Protein AF-A0A7D4NQU5-F1 (afdb_monomer_lite)

Organism: NCBI:txid2739063

Sequence (217 aa):
MTQASQNNPQLVLAKDLVKALESGDQATARVLTQQLSAQDDKSIYQEVSSLTRDLHQTLDELDHLPLLMQTKHDIPDAAERLQYVLDTVEEASDKTLTSAENSLALIEQVMGQNPSSDIAAALQRLQDELNNIMLAQSFQDLTGQVLNRVILIISSLEQSLIALIQDAGHDYNAIPDKPKSEQELEKGIGPNVTRESKKESVASQDDVDDLLSDLGI

Secondary structure (DSSP, 8-state):
--SGGGS-HHHHHHHHHHHHHHTT-HHHHHHHHHHHHHHHHHHHHHHHHHHHHHHHHHHHHHT-HHHHHIIIIIHHHHHHHHHHHHHHHHHHHHHHHHHHHHHHHHHHHHHTT---HHHHHHHHHHHHHHHHHHHHHHHHHHHHHHHHHHHHHHHHHHHHHHHHHHHTT--GGGSPPP---HHHHH---S---SHHHHHHHHHHHHHHHHHHHHHT-

InterPro domains:
  IPR007439 Chemotaxis phosphatase, CheZ [PF04344] (43-111)
  IPR007439 Chemotaxis phosphatase, CheZ [PF04344] (118-216)
  IPR007439 Chemotaxis phosphatase, CheZ [PIRSF002884] (21-217)
  IPR050992 Bacterial chemotaxis CheZ family phosphatases [PTHR43693] (105-217)

Radius of gyration: 37.64 Å; chains: 1; bounding box: 77×70×109 Å

pLDDT: mean 78.35, std 15.22, range [38.03, 97.44]

Foldseek 3Di:
DPDVCVPDVLNVLVVVLVVCVVVVVPPSNVVSVVVNVVVVVVVVVVVVVVVVVVVVVVLVVLVPLVLLQCLLPVLVVVLLVLVLVLVVLVVVLVVLLVVLVVLLVVLVVVVVVVDDPVVVVVSVVSNVVSVVSVVVSVVSVVVSVVSVVVSVVSVVVSVVSCVSCVVSPHDSVPSDHDPDDVCNVVDPPDPLRDPVSVVVVVVVVVVVVVVVVVVPD

Structure (mmCIF, N/CA/C/O backbone):
data_AF-A0A7D4NQU5-F1
#
_entry.id   AF-A0A7D4NQU5-F1
#
loop_
_atom_site.group_PDB
_atom_site.id
_atom_site.type_symbol
_atom_site.label_atom_id
_atom_site.label_alt_id
_atom_site.label_comp_id
_atom_site.label_asym_id
_atom_site.label_entity_id
_atom_site.label_seq_id
_atom_site.pdbx_PDB_ins_code
_atom_site.Cartn_x
_atom_site.Cartn_y
_atom_site.Cartn_z
_atom_site.occupancy
_atom_site.B_iso_or_equiv
_atom_site.auth_seq_id
_atom_site.auth_comp_id
_atom_site.auth_asym_id
_atom_site.auth_atom_id
_atom_site.pdbx_PDB_model_num
ATOM 1 N N . MET A 1 1 ? 43.123 32.085 -36.993 1.00 42.97 1 MET A N 1
ATOM 2 C CA . MET A 1 1 ? 42.039 31.214 -37.501 1.00 42.97 1 MET A CA 1
ATOM 3 C C . MET A 1 1 ? 42.432 30.508 -38.811 1.00 42.97 1 MET A C 1
ATOM 5 O O . MET A 1 1 ? 41.606 30.384 -39.702 1.00 42.97 1 MET A O 1
ATOM 9 N N . THR A 1 2 ? 43.667 30.006 -38.977 1.00 46.62 2 THR A N 1
ATOM 10 C CA . THR A 1 2 ? 44.126 29.652 -40.342 1.00 46.62 2 THR A CA 1
ATOM 11 C C . THR A 1 2 ? 45.162 28.526 -40.384 1.00 46.62 2 THR A C 1
ATOM 13 O O . THR A 1 2 ? 46.180 28.660 -41.040 1.00 46.62 2 THR A O 1
ATOM 16 N N . GLN A 1 3 ? 44.935 27.414 -39.681 1.00 41.16 3 GLN A N 1
ATOM 17 C CA . GLN A 1 3 ? 45.753 26.196 -39.868 1.00 41.16 3 GLN A CA 1
ATOM 18 C C . GLN A 1 3 ? 44.930 24.895 -39.918 1.00 41.16 3 GLN A C 1
ATOM 20 O O . GLN A 1 3 ? 45.376 23.932 -40.528 1.00 41.16 3 GLN A O 1
ATOM 25 N N . ALA A 1 4 ? 43.687 24.875 -39.415 1.00 42.38 4 ALA A N 1
ATOM 26 C CA . ALA A 1 4 ? 42.816 23.696 -39.513 1.00 42.38 4 ALA A CA 1
ATOM 27 C C . ALA A 1 4 ? 42.270 23.434 -40.938 1.00 42.38 4 ALA A C 1
ATOM 29 O O . ALA A 1 4 ? 42.031 22.287 -41.299 1.00 42.38 4 ALA A O 1
ATOM 30 N N . SER A 1 5 ? 42.144 24.462 -41.792 1.00 46.34 5 SER A N 1
ATOM 31 C CA . SER A 1 5 ? 41.683 24.291 -43.186 1.00 46.34 5 SER A CA 1
ATOM 32 C C . SER A 1 5 ? 42.744 23.748 -44.153 1.00 46.34 5 SER A C 1
ATOM 34 O O . SER A 1 5 ? 42.410 23.477 -45.300 1.00 46.34 5 SER A O 1
ATOM 36 N N . GLN A 1 6 ? 44.016 23.609 -43.758 1.00 48.38 6 GLN A N 1
ATOM 37 C CA . GLN A 1 6 ? 45.064 23.087 -44.656 1.00 48.38 6 GLN A CA 1
ATOM 38 C C . GLN A 1 6 ? 45.236 21.562 -44.588 1.00 48.38 6 GLN A C 1
ATOM 40 O O . GLN A 1 6 ? 45.842 21.001 -45.491 1.00 48.38 6 GLN A O 1
ATOM 45 N N . ASN A 1 7 ? 44.644 20.894 -43.592 1.00 52.88 7 ASN A N 1
ATOM 46 C CA . ASN A 1 7 ? 44.792 19.451 -43.375 1.00 52.88 7 ASN A CA 1
ATOM 47 C C . ASN A 1 7 ? 43.480 18.661 -43.470 1.00 52.88 7 ASN A C 1
ATOM 49 O O . ASN A 1 7 ? 43.463 17.492 -43.099 1.00 52.88 7 ASN A O 1
ATOM 53 N N . ASN A 1 8 ? 42.384 19.256 -43.956 1.00 72.56 8 ASN A N 1
ATOM 54 C CA . ASN A 1 8 ? 41.175 18.480 -44.229 1.00 72.56 8 ASN A CA 1
ATOM 55 C C . ASN A 1 8 ? 41.307 17.803 -45.611 1.00 72.56 8 ASN A C 1
ATOM 57 O O . ASN A 1 8 ? 41.214 18.505 -46.625 1.00 72.56 8 ASN A O 1
ATOM 61 N N . PRO A 1 9 ? 41.516 16.473 -45.682 1.00 72.31 9 PRO A N 1
ATOM 62 C CA . PRO A 1 9 ? 41.705 15.765 -46.946 1.00 72.31 9 PRO A CA 1
ATOM 63 C C . PRO A 1 9 ? 40.500 15.918 -47.886 1.00 72.31 9 PRO A C 1
ATOM 65 O O . PRO A 1 9 ? 40.698 16.039 -49.091 1.00 72.31 9 PRO A O 1
ATOM 68 N N . GLN A 1 10 ? 39.273 16.043 -47.358 1.00 75.50 10 GLN A N 1
ATOM 69 C CA . GLN A 1 10 ? 38.071 16.285 -48.171 1.00 75.50 10 GLN A CA 1
ATOM 70 C C . GLN A 1 10 ? 38.114 17.645 -48.875 1.00 75.50 10 GLN A C 1
ATOM 72 O O . GLN A 1 10 ? 37.684 17.768 -50.018 1.00 75.50 10 GLN A O 1
ATOM 77 N N . LEU A 1 11 ? 38.678 18.673 -48.231 1.00 80.62 11 LEU A N 1
ATOM 78 C CA . LEU A 1 11 ? 38.804 20.003 -48.829 1.00 80.62 11 LEU A CA 1
ATOM 79 C C . LEU A 1 11 ? 39.858 20.030 -49.944 1.00 80.62 11 LEU A C 1
ATOM 81 O O . LEU A 1 11 ? 39.727 20.805 -50.891 1.00 80.62 11 LEU A O 1
ATOM 85 N N . VAL A 1 12 ? 40.899 19.201 -49.838 1.00 83.06 12 VAL A N 1
ATOM 86 C CA . VAL A 1 12 ? 41.906 19.029 -50.895 1.00 83.06 12 VAL A CA 1
ATOM 87 C C . VAL A 1 12 ? 41.286 18.299 -52.089 1.00 83.06 12 VAL A C 1
ATOM 89 O O . VAL A 1 12 ? 41.317 18.834 -53.195 1.00 83.06 12 VAL A O 1
ATOM 92 N N . LEU A 1 13 ? 40.610 17.169 -51.850 1.00 82.06 13 LEU A N 1
ATOM 93 C CA . LEU A 1 13 ? 39.886 16.414 -52.880 1.00 82.06 13 LEU A CA 1
ATOM 94 C C . LEU A 1 13 ? 38.816 17.254 -53.593 1.00 82.06 13 LEU A C 1
ATOM 96 O O . LEU A 1 13 ? 38.730 17.222 -54.818 1.00 82.06 13 LEU A O 1
ATOM 100 N N . ALA A 1 14 ? 38.038 18.053 -52.856 1.00 85.38 14 ALA A N 1
ATOM 101 C CA . ALA A 1 14 ? 37.026 18.935 -53.436 1.00 85.38 14 ALA A CA 1
ATOM 102 C C . ALA A 1 14 ? 37.646 20.033 -54.319 1.00 85.38 14 ALA A C 1
ATOM 104 O O . ALA A 1 14 ? 37.121 20.338 -55.388 1.00 85.38 14 ALA A O 1
ATOM 105 N N . LYS A 1 15 ? 38.785 20.611 -53.912 1.00 87.81 15 LYS A N 1
ATOM 106 C CA . LYS A 1 15 ? 39.504 21.615 -54.716 1.00 87.81 15 LYS A CA 1
ATOM 107 C C . LYS A 1 15 ? 40.115 21.015 -55.979 1.00 87.81 15 LYS A C 1
ATOM 109 O O . LYS A 1 15 ? 40.085 21.659 -57.026 1.00 87.81 15 LYS A O 1
ATOM 114 N N . ASP A 1 16 ? 40.656 19.806 -55.891 1.00 86.88 16 ASP A N 1
ATOM 115 C CA . ASP A 1 16 ? 41.231 19.116 -57.046 1.00 86.88 16 ASP A CA 1
ATOM 116 C C . ASP A 1 16 ? 40.141 18.616 -58.006 1.00 86.88 16 ASP A C 1
ATOM 118 O O . ASP A 1 16 ? 40.328 18.669 -59.222 1.00 86.88 16 ASP A O 1
ATOM 122 N N . LEU A 1 17 ? 38.960 18.253 -57.490 1.00 87.00 17 LEU A N 1
ATOM 123 C CA . LEU A 1 17 ? 37.776 17.954 -58.299 1.00 87.00 17 LEU A CA 1
ATOM 124 C C . LEU A 1 17 ? 37.310 19.188 -59.081 1.00 87.00 17 LEU A C 1
ATOM 126 O O . LEU A 1 17 ? 37.069 19.089 -60.282 1.00 87.00 17 LEU A O 1
ATOM 130 N N . VAL A 1 18 ? 37.229 20.354 -58.430 1.00 88.38 18 VAL A N 1
ATOM 131 C CA . VAL A 1 18 ? 36.875 21.620 -59.097 1.00 88.38 18 VAL A CA 1
ATOM 132 C C . VAL A 1 18 ? 37.871 21.942 -60.212 1.00 88.38 18 VAL A C 1
ATOM 134 O O . VAL A 1 18 ? 37.448 22.204 -61.334 1.00 88.38 18 VAL A O 1
ATOM 137 N N . LYS A 1 19 ? 39.181 21.813 -59.962 1.00 89.94 19 LYS A N 1
ATOM 138 C CA . LYS A 1 19 ? 40.209 22.020 -60.999 1.00 89.94 19 LYS A CA 1
ATOM 139 C C . LYS A 1 19 ? 40.087 21.043 -62.172 1.00 89.94 19 LYS A C 1
ATOM 141 O O . LYS A 1 19 ? 40.290 21.450 -63.312 1.00 89.94 19 LYS A O 1
ATOM 146 N N . ALA A 1 20 ? 39.779 19.771 -61.910 1.00 87.88 20 ALA A N 1
ATOM 147 C CA . ALA A 1 20 ? 39.588 18.761 -62.955 1.00 87.88 20 ALA A CA 1
ATOM 148 C C . ALA A 1 20 ? 38.333 19.036 -63.807 1.00 87.88 20 ALA A C 1
ATOM 150 O O . ALA A 1 20 ? 38.333 18.804 -65.015 1.00 87.88 20 ALA A O 1
ATOM 151 N N . LEU A 1 21 ? 37.274 19.575 -63.195 1.00 85.81 21 LEU A N 1
ATOM 152 C CA . LEU A 1 21 ? 36.072 20.016 -63.905 1.00 85.81 21 LEU A CA 1
ATOM 153 C C . LEU A 1 21 ? 36.330 21.281 -64.740 1.00 85.81 21 LEU A C 1
ATOM 155 O O . LEU A 1 21 ? 35.874 21.354 -65.880 1.00 85.81 21 LEU A O 1
ATOM 159 N N . GLU A 1 22 ? 37.092 22.243 -64.211 1.00 90.12 22 GLU A N 1
ATOM 160 C CA . GLU A 1 22 ? 37.476 23.481 -64.908 1.00 90.12 22 GLU A CA 1
ATOM 161 C C . GLU A 1 22 ? 38.392 23.230 -66.117 1.00 90.12 22 GLU A C 1
ATOM 163 O O . GLU A 1 22 ? 38.307 23.946 -67.114 1.00 90.12 22 GLU A O 1
ATOM 168 N N . SER A 1 23 ? 39.247 22.203 -66.061 1.00 89.69 23 SER A N 1
ATOM 169 C CA . SER A 1 23 ? 40.140 21.814 -67.162 1.00 89.69 23 SER A CA 1
ATOM 170 C C . SER A 1 23 ? 39.496 20.875 -68.193 1.00 89.69 23 SER A C 1
ATOM 172 O O . SER A 1 23 ? 40.130 20.542 -69.195 1.00 89.69 23 SER A O 1
ATOM 174 N N . GLY A 1 24 ? 38.243 20.453 -67.976 1.00 86.75 24 GLY A N 1
ATOM 175 C CA . GLY A 1 24 ? 37.517 19.531 -68.855 1.00 86.75 24 GLY A CA 1
ATOM 176 C C . GLY A 1 24 ? 37.943 18.060 -68.737 1.00 86.75 24 GLY A C 1
ATOM 177 O O . GLY A 1 24 ? 37.492 17.230 -69.532 1.00 86.75 24 GLY A O 1
ATOM 178 N N . ASP A 1 25 ? 38.774 17.711 -67.751 1.00 90.94 25 ASP A N 1
ATOM 179 C CA . ASP A 1 25 ? 39.235 16.343 -67.503 1.00 90.94 25 ASP A CA 1
ATOM 180 C C . ASP A 1 25 ? 38.164 15.515 -66.768 1.00 90.94 25 ASP A C 1
ATOM 182 O O . ASP A 1 25 ? 38.192 15.282 -65.555 1.00 90.94 25 ASP A O 1
ATOM 186 N N . GLN A 1 26 ? 37.192 15.045 -67.551 1.00 86.12 26 GLN A N 1
ATOM 187 C CA . GLN A 1 26 ? 36.094 14.186 -67.100 1.00 86.12 26 GLN A CA 1
ATOM 188 C C . GLN A 1 26 ? 36.564 12.877 -66.446 1.00 86.12 26 GLN A C 1
ATOM 190 O O . GLN A 1 26 ? 35.846 12.340 -65.601 1.00 86.12 26 GLN A O 1
ATOM 195 N N . ALA A 1 27 ? 37.725 12.337 -66.830 1.00 86.69 27 ALA A N 1
ATOM 196 C CA . ALA A 1 27 ? 38.214 11.073 -66.284 1.00 86.69 27 ALA A CA 1
ATOM 197 C C . ALA A 1 27 ? 38.676 11.263 -64.835 1.00 86.69 27 ALA A C 1
ATOM 199 O O . ALA A 1 27 ? 38.210 10.554 -63.939 1.00 86.69 27 ALA A O 1
ATOM 200 N N . THR A 1 28 ? 39.509 12.277 -64.598 1.00 85.56 28 THR A N 1
ATOM 201 C CA . THR A 1 28 ? 39.992 12.626 -63.256 1.00 85.56 28 THR A CA 1
ATOM 202 C C . THR A 1 28 ? 38.854 13.117 -62.360 1.00 85.56 28 THR A C 1
ATOM 204 O O . THR A 1 28 ? 38.763 12.704 -61.203 1.00 85.56 28 THR A O 1
ATOM 207 N N . ALA A 1 29 ? 37.920 13.913 -62.897 1.00 86.62 29 ALA A N 1
ATOM 208 C CA . ALA A 1 29 ? 36.757 14.374 -62.142 1.00 86.62 29 ALA A CA 1
ATOM 209 C C . ALA A 1 29 ? 35.882 13.212 -61.633 1.00 86.62 29 ALA A C 1
ATOM 211 O O . ALA A 1 29 ? 35.500 13.194 -60.464 1.00 86.62 29 ALA A O 1
ATOM 212 N N . ARG A 1 30 ? 35.617 12.193 -62.465 1.00 86.12 30 ARG A N 1
ATOM 213 C CA . ARG A 1 30 ? 34.832 11.012 -62.051 1.00 86.12 30 ARG A CA 1
ATOM 214 C C . ARG A 1 30 ? 35.500 10.224 -60.928 1.00 86.12 30 ARG A C 1
ATOM 216 O O . ARG A 1 30 ? 34.814 9.808 -59.997 1.00 86.12 30 ARG A O 1
ATOM 223 N N . VAL A 1 31 ? 36.820 10.047 -60.997 1.00 88.56 31 VAL A N 1
ATOM 224 C CA . VAL A 1 31 ? 37.589 9.353 -59.951 1.00 88.56 31 VAL A CA 1
ATOM 225 C C . VAL A 1 31 ? 37.519 10.123 -58.633 1.00 88.56 31 VAL A C 1
ATOM 227 O O . VAL A 1 31 ? 37.235 9.531 -57.594 1.00 88.56 31 VAL A O 1
ATOM 230 N N . LEU A 1 32 ? 37.706 11.444 -58.670 1.00 86.75 32 LEU A N 1
ATOM 231 C CA . LEU A 1 32 ? 37.649 12.287 -57.473 1.00 86.75 32 LEU A 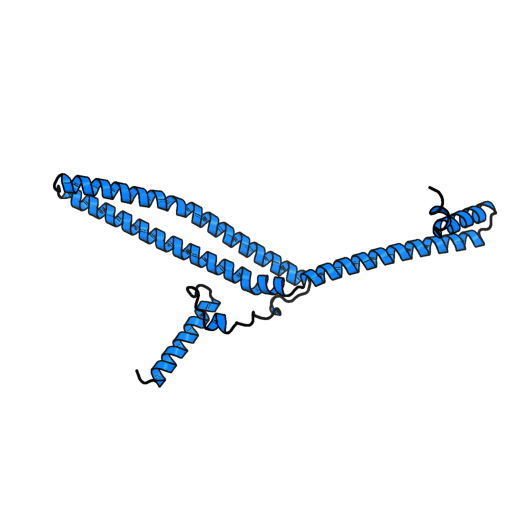CA 1
ATOM 232 C C . LEU A 1 32 ? 36.235 12.350 -56.870 1.00 86.75 32 LEU A C 1
ATOM 234 O O . LEU A 1 32 ? 36.096 12.321 -55.650 1.00 86.75 32 LEU A O 1
ATOM 238 N N . THR A 1 33 ? 35.176 12.355 -57.692 1.00 83.50 33 THR A N 1
ATOM 239 C CA . THR A 1 33 ? 33.786 12.246 -57.206 1.00 83.50 33 THR A CA 1
ATOM 240 C C . THR A 1 33 ? 33.523 10.903 -56.519 1.00 83.50 33 THR A C 1
ATOM 242 O O . THR A 1 33 ? 32.914 10.876 -55.452 1.00 83.50 33 THR A O 1
ATOM 245 N N . GLN A 1 34 ? 34.008 9.791 -57.083 1.00 83.75 34 GLN A N 1
ATOM 246 C CA . GLN A 1 34 ? 33.882 8.472 -56.451 1.00 83.75 34 GLN A CA 1
ATOM 247 C C . GLN A 1 34 ? 34.645 8.391 -55.125 1.00 83.75 34 GLN A C 1
ATOM 249 O O . GLN A 1 34 ? 34.135 7.821 -54.166 1.00 83.75 34 GLN A O 1
ATOM 254 N N . GLN A 1 35 ? 35.840 8.981 -55.049 1.00 83.00 35 GLN A N 1
ATOM 255 C CA . GLN A 1 35 ? 36.623 9.026 -53.812 1.00 83.00 35 GLN A CA 1
ATOM 256 C C . GLN A 1 35 ? 35.939 9.854 -52.720 1.00 83.00 35 GLN A C 1
ATOM 258 O O . GLN A 1 35 ? 35.937 9.438 -51.563 1.00 83.00 35 GLN A O 1
ATOM 263 N N . LEU A 1 36 ? 35.331 10.986 -53.087 1.00 81.12 36 LEU A N 1
ATOM 264 C CA . LEU A 1 36 ? 34.590 11.829 -52.151 1.00 81.12 36 LEU A CA 1
ATOM 265 C C . LEU A 1 36 ? 33.334 11.107 -51.628 1.00 81.12 36 LEU A C 1
ATOM 267 O O . LEU A 1 36 ? 33.145 11.015 -50.420 1.00 81.12 36 LEU A O 1
ATOM 271 N N . SER A 1 37 ? 32.555 10.490 -52.525 1.00 77.44 37 SER A N 1
ATOM 272 C CA . SER A 1 37 ? 31.363 9.704 -52.166 1.00 77.44 37 SER A CA 1
ATOM 273 C C . SER A 1 37 ? 31.697 8.500 -51.279 1.00 77.44 37 SER A C 1
ATOM 275 O O . SER A 1 37 ? 31.001 8.240 -50.305 1.00 77.44 37 SER A O 1
ATOM 277 N N . ALA A 1 38 ? 32.785 7.778 -51.569 1.00 79.19 38 ALA A N 1
ATOM 278 C CA . ALA A 1 38 ? 33.194 6.617 -50.777 1.00 79.19 38 ALA A CA 1
ATOM 279 C C . ALA A 1 38 ? 33.624 6.990 -49.346 1.00 79.19 38 ALA A C 1
ATOM 281 O O . ALA A 1 38 ? 33.528 6.171 -48.429 1.00 79.19 38 ALA A O 1
ATOM 282 N N . GLN A 1 39 ? 34.124 8.213 -49.148 1.00 75.12 39 GLN A N 1
ATOM 283 C CA . GLN A 1 39 ? 34.486 8.718 -47.828 1.00 75.12 39 GLN A CA 1
ATOM 284 C C . GLN A 1 39 ? 33.243 9.093 -47.010 1.00 75.12 39 GLN A C 1
ATOM 286 O O . GLN A 1 39 ? 33.206 8.795 -45.814 1.00 75.12 39 GLN A O 1
ATOM 291 N N . ASP A 1 40 ? 32.229 9.669 -47.657 1.00 73.44 40 ASP A N 1
ATOM 292 C CA . ASP A 1 40 ? 30.937 9.974 -47.035 1.00 73.44 40 ASP A CA 1
ATOM 293 C C . ASP A 1 40 ? 30.193 8.691 -46.642 1.00 73.44 40 ASP A C 1
ATOM 295 O O . ASP A 1 40 ? 29.768 8.558 -45.494 1.00 73.44 40 ASP A O 1
ATOM 299 N N . ASP A 1 41 ? 30.146 7.692 -47.531 1.00 77.56 41 ASP A N 1
ATOM 300 C CA . ASP A 1 41 ? 29.542 6.388 -47.233 1.00 77.56 41 ASP A CA 1
ATOM 301 C C . ASP A 1 41 ? 30.207 5.742 -46.012 1.00 77.56 41 ASP A C 1
ATOM 303 O O . ASP A 1 41 ? 29.534 5.304 -45.077 1.00 77.56 41 ASP A O 1
ATOM 307 N N . LYS A 1 42 ? 31.546 5.731 -45.964 1.00 80.38 42 LYS A N 1
ATOM 308 C CA . LYS A 1 42 ? 32.296 5.172 -44.833 1.00 80.38 42 LYS A CA 1
ATOM 309 C C . LYS A 1 42 ? 31.990 5.895 -43.518 1.00 80.38 42 LYS A C 1
ATOM 311 O O . LYS A 1 42 ? 31.893 5.225 -42.492 1.00 80.38 42 LYS A O 1
ATOM 316 N N . SER A 1 43 ? 31.837 7.220 -43.545 1.00 79.25 43 SER A N 1
ATOM 317 C CA . SER A 1 43 ? 31.477 8.011 -42.361 1.00 79.25 43 SER A CA 1
ATOM 318 C C . SER A 1 43 ? 30.083 7.644 -41.854 1.00 79.25 43 SER A C 1
ATOM 320 O O . SER A 1 43 ? 29.914 7.393 -40.664 1.00 79.25 43 SER A O 1
ATOM 322 N N . ILE A 1 44 ? 29.108 7.514 -42.760 1.00 83.06 44 ILE A N 1
ATOM 323 C CA . ILE A 1 44 ? 27.736 7.116 -42.416 1.00 83.06 44 ILE A CA 1
ATOM 324 C C . ILE A 1 44 ? 27.719 5.702 -41.821 1.00 83.06 44 ILE A C 1
ATOM 326 O O . ILE A 1 44 ? 27.126 5.485 -40.767 1.00 83.06 44 ILE A O 1
ATOM 330 N N . TYR A 1 45 ? 28.413 4.734 -42.431 1.00 84.56 45 TYR A N 1
ATOM 331 C CA . TYR A 1 45 ? 28.496 3.375 -41.878 1.00 84.56 45 TYR A CA 1
ATOM 332 C C . TYR A 1 45 ? 29.177 3.339 -40.504 1.00 84.56 45 TYR A C 1
ATOM 334 O O . TYR A 1 45 ? 28.780 2.544 -39.649 1.00 84.56 45 TYR A O 1
ATOM 342 N N . GLN A 1 46 ? 30.188 4.182 -40.273 1.00 84.94 46 GLN A N 1
ATOM 343 C CA . GLN A 1 46 ? 30.856 4.298 -38.975 1.00 84.94 46 GLN A CA 1
ATOM 344 C C . GLN A 1 46 ? 29.937 4.900 -37.910 1.00 84.94 46 GLN A C 1
ATOM 346 O O . GLN A 1 46 ? 29.876 4.358 -36.809 1.00 84.94 46 GLN A O 1
ATOM 351 N N . GLU A 1 47 ? 29.191 5.956 -38.237 1.00 82.81 47 GLU A N 1
ATOM 352 C CA . GLU A 1 47 ? 28.206 6.558 -37.330 1.00 82.81 47 GLU A CA 1
ATOM 353 C C . GLU A 1 47 ? 27.073 5.586 -36.999 1.00 82.81 47 GLU A C 1
ATOM 355 O O . GLU A 1 47 ? 26.755 5.398 -35.828 1.00 82.81 47 GLU A O 1
ATOM 360 N N . VAL A 1 48 ? 26.524 4.888 -37.998 1.00 86.69 48 VAL A N 1
ATOM 361 C CA . VAL A 1 48 ? 25.489 3.863 -37.786 1.00 86.69 48 VAL A CA 1
ATOM 362 C C . VAL A 1 48 ? 26.025 2.708 -36.936 1.00 86.69 48 VAL A C 1
ATOM 364 O O . VAL A 1 48 ? 25.326 2.225 -36.047 1.00 86.69 48 VAL A O 1
ATOM 367 N N . SER A 1 49 ? 27.272 2.284 -37.156 1.00 82.12 49 SER A N 1
ATOM 368 C CA . SER A 1 49 ? 27.900 1.225 -36.352 1.00 82.12 49 SER A CA 1
ATOM 369 C C . SER A 1 49 ? 28.176 1.674 -34.917 1.00 82.12 49 SER A C 1
ATOM 371 O O . SER A 1 49 ? 27.976 0.885 -33.997 1.00 82.12 49 SER A O 1
ATOM 373 N N . SER A 1 50 ? 28.603 2.926 -34.713 1.00 88.50 50 SER A N 1
ATOM 374 C CA . SER A 1 50 ? 28.768 3.508 -33.375 1.00 88.50 50 SER A CA 1
ATOM 375 C C . SER A 1 50 ? 27.427 3.566 -32.662 1.00 88.50 50 SER A C 1
ATOM 377 O O . SER A 1 50 ? 27.305 3.007 -31.584 1.00 88.50 50 SER A O 1
ATOM 379 N N . LEU A 1 51 ? 26.398 4.119 -33.307 1.00 85.69 51 LEU A N 1
ATOM 380 C CA . LEU A 1 51 ? 25.058 4.228 -32.737 1.00 85.69 51 LEU A CA 1
ATOM 381 C C . LEU A 1 51 ? 24.466 2.856 -32.394 1.00 85.69 51 LEU A C 1
ATOM 383 O O . LEU A 1 51 ? 23.859 2.688 -31.342 1.00 85.69 51 LEU A O 1
ATOM 387 N N . THR A 1 52 ? 24.671 1.861 -33.260 1.00 84.00 52 THR A N 1
ATOM 388 C CA . THR A 1 52 ? 24.221 0.484 -33.008 1.00 84.00 52 THR A CA 1
ATOM 389 C C . THR A 1 52 ? 24.960 -0.129 -31.821 1.00 84.00 52 THR A C 1
ATOM 391 O O . THR A 1 52 ? 24.352 -0.825 -31.014 1.00 84.00 52 THR A O 1
ATOM 394 N N . ARG A 1 53 ? 26.264 0.138 -31.684 1.00 82.31 53 ARG A N 1
ATOM 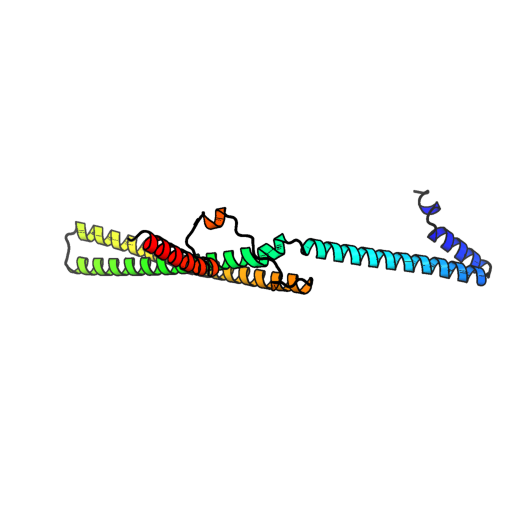395 C CA . ARG A 1 53 ? 27.072 -0.348 -30.562 1.00 82.31 53 ARG A CA 1
ATOM 396 C C . ARG A 1 53 ? 26.722 0.357 -29.255 1.00 82.31 53 ARG A C 1
ATOM 398 O O . ARG A 1 53 ? 26.627 -0.318 -28.241 1.00 82.31 53 ARG A O 1
ATOM 405 N N . ASP A 1 54 ? 26.490 1.664 -29.292 1.00 83.25 54 ASP A N 1
ATOM 406 C CA . ASP A 1 54 ? 26.075 2.460 -28.137 1.00 83.25 54 ASP A CA 1
ATOM 407 C C . ASP A 1 54 ? 24.679 2.023 -27.662 1.00 83.25 54 ASP A C 1
ATOM 409 O O . ASP A 1 54 ? 24.462 1.832 -26.466 1.00 83.25 54 ASP A O 1
ATOM 413 N N . LEU A 1 55 ? 23.753 1.760 -28.594 1.00 74.75 55 LEU A N 1
ATOM 414 C CA . LEU A 1 55 ? 22.451 1.158 -28.292 1.00 74.75 55 LEU A CA 1
ATOM 415 C C . LEU A 1 55 ? 22.609 -0.234 -27.673 1.00 74.75 55 LEU A C 1
ATOM 417 O O . LEU A 1 55 ? 21.993 -0.519 -26.652 1.00 74.75 55 LEU A O 1
ATOM 421 N N . HIS A 1 56 ? 23.438 -1.093 -28.270 1.00 74.44 56 HIS A N 1
ATOM 422 C CA . HIS A 1 56 ? 23.660 -2.445 -27.764 1.00 74.44 56 HIS A CA 1
ATOM 423 C C . HIS A 1 56 ? 24.302 -2.436 -26.374 1.00 74.44 56 HIS A C 1
ATOM 425 O O . HIS A 1 56 ? 23.879 -3.195 -25.517 1.00 74.44 56 HIS A O 1
ATOM 431 N N . GLN A 1 57 ? 25.256 -1.540 -26.120 1.00 79.19 57 GLN A N 1
ATOM 432 C CA . GLN A 1 57 ? 25.872 -1.384 -24.806 1.00 79.19 57 GLN A CA 1
ATOM 433 C C . GLN A 1 57 ? 24.890 -0.816 -23.772 1.00 79.19 57 GLN A C 1
ATOM 435 O O . GLN A 1 57 ? 24.886 -1.266 -22.637 1.00 79.19 57 GLN A O 1
ATOM 440 N N . THR A 1 58 ? 24.003 0.102 -24.166 1.00 74.50 58 THR A N 1
ATOM 441 C CA . THR A 1 58 ? 22.927 0.585 -23.282 1.00 74.50 58 THR A CA 1
ATOM 442 C C . THR A 1 58 ? 21.942 -0.540 -22.933 1.00 74.50 58 THR A C 1
ATOM 444 O O . THR A 1 58 ? 21.476 -0.622 -21.801 1.00 74.50 58 THR A O 1
ATOM 447 N N . LEU A 1 59 ? 21.629 -1.421 -23.892 1.00 65.38 59 LEU A N 1
ATOM 448 C CA . LEU A 1 59 ? 20.799 -2.611 -23.664 1.00 65.38 59 LEU A CA 1
ATOM 449 C C . LEU A 1 59 ? 21.507 -3.654 -22.782 1.00 65.38 59 LEU A C 1
ATOM 451 O O . LEU A 1 59 ? 20.866 -4.236 -21.918 1.00 65.38 59 LEU A O 1
ATOM 455 N N . ASP A 1 60 ? 22.816 -3.840 -22.940 1.00 69.75 60 ASP A N 1
ATOM 456 C CA . ASP A 1 60 ? 23.644 -4.724 -22.101 1.00 69.75 60 ASP A CA 1
ATOM 457 C C . ASP A 1 60 ? 23.786 -4.185 -20.660 1.00 69.75 60 ASP A C 1
ATOM 459 O O . ASP A 1 60 ? 23.769 -4.925 -19.681 1.00 69.75 60 ASP A O 1
ATOM 463 N N . GLU A 1 61 ? 23.840 -2.862 -20.493 1.00 64.94 61 GLU A N 1
ATOM 464 C CA . GLU A 1 61 ? 23.780 -2.208 -19.179 1.00 64.94 61 GLU A CA 1
ATOM 465 C C . GLU A 1 61 ? 22.387 -2.335 -18.527 1.00 64.94 61 GLU A C 1
ATOM 467 O O . GLU A 1 61 ? 22.280 -2.372 -17.299 1.00 64.94 61 GLU A O 1
ATOM 472 N N . LEU A 1 62 ? 21.317 -2.449 -19.327 1.00 61.00 62 LEU A N 1
ATOM 473 C CA . LEU A 1 62 ? 19.964 -2.801 -18.865 1.00 61.00 62 LEU A CA 1
ATOM 474 C C . LEU A 1 62 ? 19.828 -4.297 -18.519 1.00 61.00 62 LEU A C 1
ATOM 476 O O . LEU A 1 62 ? 19.018 -4.633 -17.655 1.00 61.00 62 LEU A O 1
ATOM 480 N N . ASP A 1 63 ? 20.658 -5.167 -19.106 1.00 57.44 63 ASP A N 1
ATOM 481 C CA . ASP A 1 63 ? 20.827 -6.593 -18.758 1.00 57.44 63 ASP A CA 1
ATOM 482 C C . ASP A 1 63 ? 21.585 -6.802 -17.425 1.00 57.44 63 ASP A C 1
ATOM 484 O O . ASP A 1 63 ? 21.981 -7.900 -17.021 1.00 57.44 63 ASP A O 1
ATOM 488 N N . HIS A 1 64 ? 21.799 -5.733 -16.658 1.00 64.38 64 HIS A N 1
ATOM 489 C CA . HIS A 1 64 ? 22.298 -5.857 -15.302 1.00 64.38 64 HIS A CA 1
ATOM 490 C C . HIS A 1 64 ? 21.324 -6.679 -14.436 1.00 64.38 64 HIS A C 1
ATOM 492 O O . HIS A 1 64 ? 20.278 -6.203 -13.992 1.00 64.38 64 HIS A O 1
ATOM 498 N N . LEU A 1 65 ? 21.760 -7.906 -14.113 1.00 62.91 65 LEU A N 1
ATOM 499 C CA . LEU A 1 65 ? 21.190 -8.861 -13.149 1.00 62.91 65 LEU A CA 1
ATOM 500 C C . LEU A 1 65 ? 20.473 -8.237 -11.932 1.00 62.91 65 LEU A C 1
ATOM 502 O O . LEU A 1 65 ? 19.435 -8.766 -11.547 1.00 62.91 65 LEU A O 1
ATOM 506 N N . PRO A 1 66 ? 20.939 -7.133 -11.312 1.00 64.62 66 PRO A N 1
ATOM 507 C CA . PRO A 1 66 ? 20.186 -6.452 -10.259 1.00 64.62 66 PRO A CA 1
ATOM 508 C C . PRO A 1 66 ? 18.757 -6.033 -10.639 1.00 64.62 66 PRO A C 1
ATOM 510 O O . PRO A 1 66 ? 17.855 -6.241 -9.833 1.00 64.62 66 PRO A O 1
ATOM 513 N N . LEU A 1 67 ? 18.522 -5.487 -11.840 1.00 67.75 67 LEU A N 1
ATOM 514 C CA . LEU A 1 67 ? 17.182 -5.069 -12.278 1.00 67.75 67 LEU A CA 1
ATOM 515 C C . LEU A 1 67 ? 16.283 -6.286 -12.535 1.00 67.75 67 LEU A C 1
ATOM 517 O O . LEU A 1 67 ? 15.113 -6.289 -12.149 1.00 67.75 67 LEU A O 1
ATOM 521 N N . LEU A 1 68 ? 16.855 -7.341 -13.121 1.00 70.12 68 LEU A N 1
ATOM 522 C CA . LEU A 1 68 ? 16.198 -8.634 -13.325 1.00 70.12 68 LEU A CA 1
ATOM 523 C C . LEU A 1 68 ? 15.762 -9.247 -11.984 1.00 70.12 68 LEU A C 1
ATOM 525 O O . LEU A 1 68 ? 14.609 -9.646 -11.823 1.00 70.12 68 LEU A O 1
ATOM 529 N N . MET A 1 69 ? 16.654 -9.244 -10.991 1.00 67.31 69 MET A N 1
ATOM 530 C CA . MET A 1 69 ? 16.384 -9.771 -9.649 1.00 67.31 69 MET A CA 1
ATOM 531 C C . MET A 1 69 ? 15.377 -8.915 -8.873 1.00 67.31 69 MET A C 1
ATOM 533 O O . MET A 1 69 ? 14.488 -9.466 -8.227 1.00 67.31 69 MET A O 1
ATOM 537 N N . GLN A 1 70 ? 15.466 -7.584 -8.962 1.00 69.25 70 GLN A N 1
ATOM 538 C CA . GLN A 1 70 ? 14.495 -6.677 -8.340 1.00 69.25 70 GLN A CA 1
ATOM 539 C C . GLN A 1 70 ? 13.096 -6.840 -8.936 1.00 69.25 70 GLN A C 1
ATOM 541 O O . GLN A 1 70 ? 12.112 -6.855 -8.201 1.00 69.25 70 GLN A O 1
ATOM 546 N N . THR A 1 71 ? 13.010 -6.997 -10.257 1.00 73.88 71 THR A N 1
ATOM 547 C CA . THR A 1 71 ? 11.734 -7.187 -10.957 1.00 73.88 71 THR A CA 1
ATOM 548 C C . THR A 1 71 ? 11.114 -8.544 -10.648 1.00 73.88 71 THR A C 1
ATOM 550 O O . THR A 1 71 ? 9.897 -8.640 -10.512 1.00 73.88 71 THR A O 1
ATOM 553 N N . LYS A 1 72 ? 11.930 -9.598 -10.529 1.00 76.94 72 LYS A N 1
ATOM 554 C CA . LYS A 1 72 ? 11.430 -10.945 -10.248 1.00 76.94 72 LYS A CA 1
ATOM 555 C C . LYS A 1 72 ? 11.050 -11.165 -8.780 1.00 76.94 72 LYS A C 1
ATOM 557 O O . LYS A 1 72 ? 10.073 -11.857 -8.527 1.00 76.94 72 LYS A O 1
ATOM 562 N N . HIS A 1 73 ? 11.793 -10.589 -7.833 1.00 76.88 73 HIS A N 1
ATOM 563 C CA . HIS A 1 73 ? 11.655 -10.930 -6.409 1.00 76.88 73 HIS A CA 1
ATOM 564 C C . HIS A 1 73 ? 11.227 -9.750 -5.540 1.00 76.88 73 HIS A C 1
ATOM 566 O O . HIS A 1 73 ? 10.201 -9.814 -4.868 1.00 76.88 73 HIS A O 1
ATOM 572 N N . ASP A 1 74 ? 11.990 -8.656 -5.558 1.00 79.44 74 ASP A N 1
ATOM 573 C CA . ASP A 1 74 ? 11.834 -7.592 -4.557 1.00 79.44 74 ASP A CA 1
ATOM 574 C C . ASP A 1 74 ? 10.552 -6.754 -4.771 1.00 79.44 74 ASP A C 1
ATOM 576 O O . ASP A 1 74 ? 9.899 -6.362 -3.803 1.00 79.44 74 ASP A O 1
ATOM 580 N N . ILE A 1 75 ? 10.172 -6.475 -6.025 1.00 83.81 75 ILE A N 1
ATOM 581 C CA . ILE A 1 75 ? 8.965 -5.696 -6.353 1.00 83.81 75 ILE A CA 1
ATOM 582 C C . ILE A 1 75 ? 7.674 -6.470 -6.014 1.00 83.81 75 ILE A C 1
ATOM 584 O O . ILE A 1 75 ? 6.825 -5.897 -5.319 1.00 83.81 75 ILE A O 1
ATOM 588 N N . PRO A 1 76 ? 7.510 -7.745 -6.428 1.00 80.94 76 PRO A N 1
ATOM 589 C CA . PRO A 1 76 ? 6.351 -8.550 -6.037 1.00 80.94 76 PRO A CA 1
ATOM 590 C C . PRO A 1 76 ? 6.237 -8.750 -4.519 1.00 80.94 76 PRO A C 1
ATOM 592 O O . PRO A 1 76 ? 5.149 -8.585 -3.965 1.00 80.94 76 PRO A O 1
ATOM 595 N N . ASP A 1 77 ?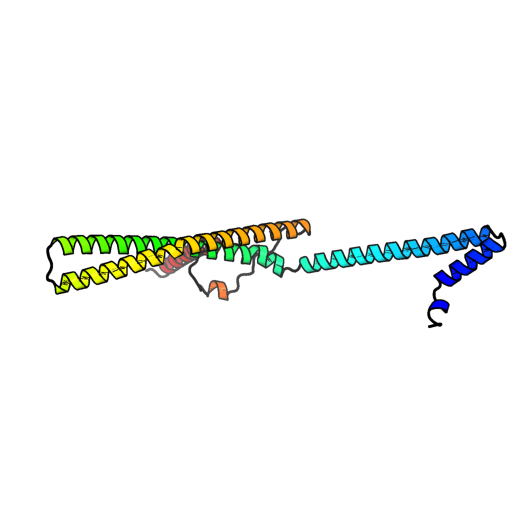 7.351 -9.033 -3.827 1.00 81.75 77 ASP A N 1
ATOM 596 C CA . ASP A 1 77 ? 7.379 -9.182 -2.361 1.00 81.75 77 ASP A CA 1
ATOM 597 C C . ASP A 1 77 ? 6.941 -7.887 -1.660 1.00 81.75 77 ASP A C 1
ATOM 599 O O . ASP A 1 77 ? 6.098 -7.917 -0.759 1.00 81.75 77 ASP A O 1
ATOM 603 N N . ALA A 1 78 ? 7.434 -6.729 -2.110 1.00 83.88 78 ALA A N 1
ATOM 604 C CA . ALA A 1 78 ? 7.014 -5.441 -1.567 1.00 83.88 78 ALA A CA 1
ATOM 605 C C . ALA A 1 78 ? 5.512 -5.185 -1.777 1.00 83.88 78 ALA A C 1
ATOM 607 O O . ALA A 1 78 ? 4.839 -4.731 -0.848 1.00 83.88 78 ALA A O 1
ATOM 608 N N . ALA A 1 79 ? 4.970 -5.493 -2.961 1.00 83.81 79 ALA A N 1
ATOM 609 C CA . ALA A 1 79 ? 3.540 -5.356 -3.236 1.00 83.81 79 ALA A CA 1
ATOM 610 C C . ALA A 1 79 ? 2.695 -6.257 -2.319 1.00 83.81 79 ALA A C 1
ATOM 612 O O . ALA A 1 79 ? 1.706 -5.798 -1.745 1.00 83.81 79 ALA A O 1
ATOM 613 N N . GLU A 1 80 ? 3.111 -7.510 -2.120 1.00 84.25 80 GLU A N 1
ATOM 614 C CA . GLU A 1 80 ? 2.402 -8.459 -1.260 1.00 84.25 80 GLU A CA 1
ATOM 615 C C . GLU A 1 80 ? 2.455 -8.058 0.222 1.00 84.25 80 GLU A C 1
ATOM 617 O O . GLU A 1 80 ? 1.446 -8.130 0.927 1.00 84.25 80 GLU A O 1
ATOM 622 N N . ARG A 1 81 ? 3.596 -7.548 0.700 1.00 85.00 81 ARG A N 1
ATOM 623 C CA . ARG A 1 81 ? 3.713 -7.000 2.061 1.00 85.00 81 ARG A CA 1
ATOM 624 C C . ARG A 1 81 ? 2.830 -5.775 2.266 1.00 85.00 81 ARG A C 1
ATOM 626 O O . ARG A 1 81 ? 2.202 -5.655 3.316 1.00 85.00 81 ARG A O 1
ATOM 633 N N . LEU A 1 82 ? 2.768 -4.871 1.287 1.00 87.81 82 LEU A N 1
ATOM 634 C CA . LEU A 1 82 ? 1.881 -3.706 1.351 1.00 87.81 82 LEU A CA 1
ATOM 635 C C . LEU A 1 82 ? 0.409 -4.125 1.361 1.00 87.81 82 LEU A C 1
ATOM 637 O O . LEU A 1 82 ? -0.365 -3.545 2.121 1.00 87.81 82 LEU A O 1
ATOM 641 N N . GLN A 1 83 ? 0.040 -5.152 0.590 1.00 87.38 83 GLN A N 1
ATOM 642 C CA . GLN A 1 83 ? -1.305 -5.725 0.627 1.00 87.38 83 GLN A CA 1
ATOM 643 C C . GLN A 1 83 ? -1.627 -6.306 2.007 1.00 87.38 83 GLN A C 1
ATOM 645 O O . GLN A 1 83 ? -2.665 -5.990 2.574 1.00 87.38 83 GLN A O 1
ATOM 650 N N . TYR A 1 84 ? -0.713 -7.076 2.602 1.00 88.06 84 TYR A N 1
ATOM 651 C CA . TYR A 1 84 ? -0.917 -7.593 3.956 1.00 88.06 84 TYR A CA 1
ATOM 652 C C . TYR A 1 84 ? -1.096 -6.475 4.993 1.00 88.06 84 TYR A C 1
ATOM 654 O O . TYR A 1 84 ? -1.946 -6.574 5.880 1.00 88.06 84 TYR A O 1
ATOM 662 N N . VAL A 1 85 ? -0.285 -5.414 4.906 1.00 88.56 85 VAL A N 1
ATOM 663 C CA . VAL A 1 85 ? -0.403 -4.259 5.805 1.00 88.56 85 VAL A CA 1
ATOM 664 C C . VAL A 1 85 ? -1.763 -3.590 5.637 1.00 88.56 85 VAL A C 1
ATOM 666 O O . VAL A 1 85 ? -2.386 -3.267 6.645 1.00 88.56 85 VAL A O 1
ATOM 669 N N . LEU A 1 86 ? -2.232 -3.417 4.398 1.00 89.25 86 LEU A N 1
ATOM 670 C CA . LEU A 1 86 ? -3.558 -2.875 4.116 1.00 89.25 86 LEU A CA 1
ATOM 671 C C . LEU A 1 86 ? -4.654 -3.723 4.774 1.00 89.25 86 LEU A C 1
ATOM 673 O O . LEU A 1 86 ? -5.425 -3.185 5.565 1.00 89.25 86 LEU A O 1
ATOM 677 N N . ASP A 1 87 ? -4.656 -5.033 4.520 1.00 86.88 87 ASP A N 1
ATOM 678 C CA . ASP A 1 87 ? -5.662 -5.961 5.050 1.00 86.88 87 ASP A CA 1
ATOM 679 C C . ASP A 1 87 ? -5.661 -5.965 6.591 1.00 86.88 87 ASP A C 1
ATOM 681 O O . ASP A 1 87 ? -6.706 -5.909 7.237 1.00 86.88 87 ASP A O 1
ATOM 685 N N . THR A 1 88 ? -4.470 -5.975 7.202 1.00 88.75 88 THR A N 1
ATOM 686 C CA . THR A 1 88 ? -4.317 -5.979 8.667 1.00 88.75 88 THR A CA 1
ATOM 687 C C . THR A 1 88 ? -4.814 -4.676 9.294 1.00 88.75 88 THR A C 1
ATOM 689 O O . THR A 1 88 ? -5.413 -4.688 10.372 1.00 88.75 88 THR A O 1
ATOM 692 N N . VAL A 1 89 ? -4.552 -3.538 8.646 1.00 88.56 89 VAL A N 1
ATOM 693 C CA . VAL A 1 89 ? -5.012 -2.221 9.107 1.00 88.56 89 VAL A CA 1
ATOM 694 C C . VAL A 1 89 ? -6.530 -2.105 8.971 1.00 88.56 89 VAL A C 1
ATOM 696 O O . VAL A 1 89 ? -7.178 -1.597 9.887 1.00 88.56 89 VAL A O 1
ATOM 699 N N . GLU A 1 90 ? -7.108 -2.613 7.883 1.00 89.00 90 GLU A N 1
ATOM 700 C CA . GLU A 1 90 ? -8.560 -2.691 7.683 1.00 89.00 90 GLU A CA 1
ATOM 701 C C . GLU A 1 90 ? -9.225 -3.524 8.787 1.00 89.00 90 GLU A C 1
ATOM 703 O O . GLU A 1 90 ? -10.066 -3.008 9.524 1.00 89.00 90 GLU A O 1
ATOM 708 N N . GLU A 1 91 ? -8.734 -4.743 9.031 1.00 90.19 91 GLU A N 1
ATOM 709 C CA . GLU A 1 91 ? -9.260 -5.616 10.085 1.00 90.19 91 GLU A CA 1
ATOM 710 C C . GLU A 1 91 ? -9.138 -4.994 11.491 1.00 90.19 91 GLU A C 1
ATOM 712 O O . GLU A 1 91 ? -10.057 -5.084 12.314 1.00 90.19 91 GLU A O 1
ATOM 717 N N . ALA A 1 92 ? -8.002 -4.363 11.805 1.00 88.56 92 ALA A N 1
ATOM 718 C CA . ALA A 1 92 ? -7.795 -3.714 13.100 1.00 88.56 92 ALA A CA 1
ATOM 719 C C . ALA A 1 92 ? -8.747 -2.525 13.317 1.00 88.56 92 ALA A C 1
ATOM 721 O O . ALA A 1 92 ? -9.201 -2.287 14.444 1.00 88.56 92 ALA A O 1
ATOM 722 N N . SER A 1 93 ? -9.068 -1.795 12.251 1.00 92.00 93 SER A N 1
ATOM 723 C CA . SER A 1 93 ? -10.012 -0.679 12.296 1.00 92.00 93 SER A CA 1
ATOM 72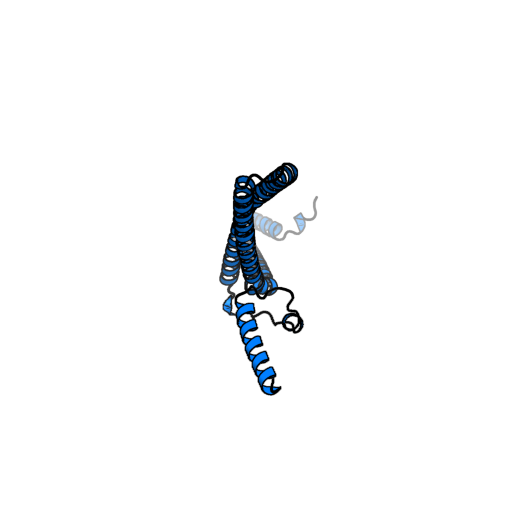4 C C . SER A 1 93 ? -11.437 -1.134 12.500 1.00 92.00 93 SER A C 1
ATOM 726 O O . SER A 1 93 ? -12.093 -0.639 13.414 1.00 92.00 93 SER A O 1
ATOM 728 N N . ASP A 1 94 ? -11.875 -2.148 11.751 1.00 91.00 94 ASP A N 1
ATOM 729 C CA . ASP A 1 94 ? -13.204 -2.737 11.905 1.00 91.00 94 ASP A CA 1
ATOM 730 C C . ASP A 1 94 ? -13.420 -3.223 13.340 1.00 91.00 94 ASP A C 1
ATOM 732 O O . ASP A 1 94 ? -14.452 -2.946 13.964 1.00 91.00 94 ASP A O 1
ATOM 736 N N . LYS A 1 95 ? -12.404 -3.877 13.921 1.00 93.44 95 LYS A N 1
ATOM 737 C CA . LYS A 1 95 ? -12.414 -4.276 15.337 1.00 93.44 95 LYS A CA 1
ATOM 738 C C . LYS A 1 95 ? -12.496 -3.073 16.277 1.00 93.44 95 LYS A C 1
ATOM 740 O O . LYS A 1 95 ? -13.248 -3.117 17.253 1.00 93.44 95 LYS A O 1
ATOM 745 N N . THR A 1 96 ? -11.744 -2.007 16.004 1.00 93.81 96 THR A N 1
ATOM 746 C CA . THR A 1 96 ? -11.743 -0.785 16.825 1.00 93.81 96 THR A CA 1
ATOM 747 C C . THR A 1 96 ? -13.103 -0.087 16.784 1.00 93.81 96 THR A C 1
ATOM 749 O O . THR A 1 96 ? -13.636 0.261 17.838 1.00 93.81 96 THR A O 1
ATOM 752 N N . LEU A 1 97 ? -13.692 0.059 15.595 1.00 94.12 97 LEU A N 1
ATOM 753 C CA . LEU A 1 97 ? -15.005 0.663 15.381 1.00 94.12 97 LEU A CA 1
ATOM 754 C C . LEU A 1 97 ? -16.098 -0.148 16.081 1.00 94.12 97 LEU A C 1
ATOM 756 O O . LEU A 1 97 ? -16.834 0.395 16.900 1.00 94.12 97 LEU A O 1
ATOM 760 N N . THR A 1 98 ? -16.111 -1.465 15.866 1.00 95.31 98 THR A N 1
ATOM 761 C CA . THR A 1 98 ? -17.057 -2.381 16.520 1.00 95.31 98 THR A CA 1
ATOM 762 C C . THR A 1 98 ? -16.947 -2.303 18.045 1.00 95.31 98 THR A C 1
ATOM 764 O O . THR A 1 98 ? -17.949 -2.267 18.760 1.00 95.31 98 THR A O 1
ATOM 767 N N . SER A 1 99 ? -15.725 -2.258 18.587 1.00 96.25 99 SER A N 1
ATOM 768 C CA . SER A 1 99 ? -15.517 -2.135 20.033 1.00 96.25 99 SER A CA 1
ATOM 769 C C . SER A 1 99 ? -15.990 -0.782 20.575 1.00 96.25 99 SER A C 1
ATOM 771 O O . SER A 1 99 ? -16.528 -0.729 21.686 1.00 96.25 99 SER A O 1
ATOM 773 N N . ALA A 1 100 ? -15.801 0.304 19.820 1.00 96.12 100 ALA A N 1
ATOM 774 C CA . ALA A 1 100 ? -16.282 1.629 20.193 1.00 96.12 100 ALA A CA 1
ATOM 775 C C . ALA A 1 100 ? -17.818 1.686 20.191 1.00 96.12 100 ALA A C 1
ATOM 777 O O . ALA A 1 100 ? -18.407 2.121 21.179 1.00 96.12 100 ALA A O 1
ATOM 778 N N . GLU A 1 101 ? -18.465 1.153 19.154 1.00 96.00 101 GLU A N 1
ATOM 779 C CA . GLU A 1 101 ? -19.927 1.055 19.047 1.00 96.00 101 GLU A CA 1
ATOM 780 C C . GLU A 1 101 ? -20.535 0.236 20.190 1.00 96.00 101 GLU A C 1
ATOM 782 O O . GLU A 1 101 ? -21.471 0.683 20.855 1.00 96.00 101 GLU A O 1
ATOM 787 N N . ASN A 1 102 ? -19.954 -0.928 20.495 1.00 97.19 102 ASN A N 1
ATOM 788 C CA . ASN A 1 102 ? -20.385 -1.749 21.627 1.00 97.19 102 ASN A CA 1
ATOM 789 C C . ASN A 1 102 ? -20.237 -1.005 22.962 1.00 97.19 102 ASN A C 1
ATOM 791 O O . ASN A 1 102 ? -21.101 -1.102 23.834 1.00 97.19 102 ASN A O 1
ATOM 795 N N . SER A 1 103 ? -19.156 -0.239 23.125 1.00 97.31 103 SER A N 1
ATOM 796 C CA . SER A 1 103 ? -18.930 0.562 24.331 1.00 97.31 103 SER A CA 1
ATOM 797 C C . SER A 1 103 ? -19.951 1.695 24.454 1.00 97.31 103 SER A C 1
ATOM 799 O O . SER A 1 103 ? -20.481 1.917 25.542 1.00 97.31 103 SER A O 1
ATOM 801 N N . LEU A 1 104 ? -20.289 2.365 23.348 1.00 97.38 104 LEU A N 1
ATOM 802 C CA . LEU A 1 104 ? -21.343 3.381 23.304 1.00 97.38 104 LEU A CA 1
ATOM 803 C C . LEU A 1 104 ? -22.714 2.796 23.673 1.00 97.38 104 LEU A C 1
ATOM 805 O O . LEU A 1 104 ? -23.425 3.388 24.485 1.00 97.38 104 LEU A O 1
ATOM 809 N N . ALA A 1 105 ? -23.052 1.610 23.160 1.00 97.44 105 ALA A N 1
ATOM 810 C CA . ALA A 1 105 ? -24.294 0.920 23.508 1.00 97.44 105 ALA A CA 1
ATOM 811 C C . ALA A 1 105 ? -24.366 0.564 25.007 1.00 97.44 105 ALA A C 1
ATOM 813 O O . ALA A 1 105 ? -25.406 0.739 25.646 1.00 97.44 105 ALA A O 1
ATOM 814 N N . LEU A 1 106 ? -23.252 0.116 25.601 1.00 96.75 106 LEU A N 1
ATOM 815 C CA . LEU A 1 106 ? -23.167 -0.138 27.044 1.00 96.75 106 LEU A CA 1
ATOM 816 C C . LEU A 1 106 ? -23.319 1.150 27.863 1.00 96.75 106 LEU A C 1
ATOM 818 O O . LEU A 1 106 ? -24.010 1.146 28.883 1.00 96.75 106 LEU A O 1
ATOM 822 N N . ILE A 1 107 ? -22.709 2.256 27.421 1.00 96.50 107 ILE A N 1
ATOM 823 C CA . ILE A 1 107 ? -22.871 3.567 28.062 1.00 96.50 107 ILE A CA 1
ATOM 824 C C . ILE A 1 107 ? -24.345 3.975 28.058 1.00 96.50 107 ILE A C 1
ATOM 826 O O . ILE A 1 107 ? -24.869 4.345 29.108 1.00 96.50 107 ILE A O 1
ATOM 830 N N . GLU A 1 108 ? -25.031 3.859 26.920 1.00 94.88 108 GLU A N 1
ATOM 831 C CA . GLU A 1 108 ? -26.456 4.182 26.805 1.00 94.88 108 GLU A CA 1
ATOM 832 C C . GLU A 1 108 ? -27.315 3.309 27.734 1.00 94.88 108 GLU A C 1
ATOM 834 O O . GLU A 1 108 ? -28.178 3.821 28.455 1.00 94.88 108 GLU A O 1
ATOM 839 N N . GLN A 1 109 ? -27.023 2.007 27.807 1.00 95.38 109 GLN A N 1
ATOM 840 C CA . GLN A 1 109 ? -27.706 1.086 28.715 1.00 95.38 109 GLN A CA 1
ATOM 841 C C . GLN A 1 109 ? -27.536 1.492 30.186 1.00 95.38 109 GLN A C 1
ATOM 843 O O . GLN A 1 109 ? -28.512 1.478 30.941 1.00 95.38 109 GLN A O 1
ATOM 848 N N . VAL A 1 110 ? -26.320 1.859 30.605 1.00 94.38 110 VAL A N 1
ATOM 849 C CA . VAL A 1 110 ? -26.047 2.290 31.986 1.00 94.38 110 VAL A CA 1
ATOM 850 C C . VAL A 1 110 ? -26.674 3.653 32.267 1.00 94.38 110 VAL A C 1
ATOM 852 O O . VAL A 1 110 ? -27.264 3.832 33.329 1.00 94.38 110 VAL A O 1
ATOM 855 N N . MET A 1 111 ? -26.629 4.593 31.321 1.00 92.69 111 MET A N 1
ATOM 856 C CA . MET A 1 111 ? -27.296 5.896 31.436 1.00 92.69 111 MET A CA 1
ATOM 857 C C . MET A 1 111 ? -28.812 5.744 31.624 1.00 92.69 111 MET A C 1
ATOM 859 O O . MET A 1 111 ? -29.401 6.431 32.460 1.00 92.69 111 MET A O 1
ATOM 863 N N . GLY A 1 112 ? -29.436 4.779 30.938 1.00 92.62 112 GLY A N 1
ATOM 864 C CA . GLY A 1 112 ? -30.850 4.429 31.114 1.00 92.62 112 GLY A CA 1
ATOM 865 C C . GLY A 1 112 ? -31.209 3.896 32.510 1.00 92.62 112 GLY A C 1
ATOM 866 O O . GLY A 1 112 ? -32.374 3.952 32.908 1.00 92.62 112 GLY A O 1
ATOM 867 N N . GLN A 1 113 ? -30.228 3.432 33.293 1.00 94.44 113 GLN A N 1
ATOM 868 C CA . GLN A 1 113 ? -30.425 2.994 34.682 1.00 94.44 113 GLN A CA 1
ATOM 869 C C . GLN A 1 113 ? -30.405 4.148 35.696 1.00 94.44 113 GLN A C 1
ATOM 871 O O . GLN A 1 113 ? -30.525 3.897 36.893 1.00 94.44 113 GLN A O 1
ATOM 876 N N . ASN A 1 114 ? -30.317 5.403 35.238 1.00 92.19 114 ASN A N 1
ATOM 877 C CA . ASN A 1 114 ? -30.232 6.604 36.077 1.00 92.19 114 ASN A CA 1
ATOM 878 C C . ASN A 1 114 ? -29.077 6.521 37.099 1.00 92.19 114 ASN A C 1
ATOM 880 O O . ASN A 1 114 ? -29.317 6.490 38.311 1.00 92.19 114 ASN A O 1
ATOM 884 N N . PRO A 1 115 ? -27.818 6.461 36.628 1.00 93.19 115 PRO A N 1
ATOM 885 C CA . PRO A 1 115 ? -26.658 6.404 37.504 1.00 93.19 115 PRO A CA 1
ATOM 886 C C . PRO A 1 115 ? -26.515 7.706 38.308 1.00 93.19 115 PRO A C 1
ATOM 888 O O . PRO A 1 115 ? -27.140 8.726 38.009 1.00 93.19 115 PRO A O 1
ATOM 891 N N . SER A 1 116 ? -25.674 7.695 39.345 1.00 95.62 116 SER A N 1
ATOM 892 C CA . SER A 1 116 ? -25.378 8.915 40.103 1.00 95.62 116 SER A CA 1
ATOM 893 C C . SER A 1 116 ? -24.757 9.995 39.205 1.00 95.62 116 SER A C 1
ATOM 895 O O . SER A 1 116 ? -24.131 9.691 38.190 1.00 95.62 116 SER A O 1
ATOM 897 N N . SER A 1 117 ? -24.897 11.267 39.598 1.00 93.94 117 SER A N 1
ATOM 898 C CA . SER A 1 117 ? -24.420 12.415 38.808 1.00 93.94 117 SER A CA 1
ATOM 899 C C . SER A 1 117 ? -22.943 12.308 38.408 1.00 93.94 117 SER A C 1
ATOM 901 O O . SER A 1 117 ? -22.589 12.658 37.285 1.00 93.94 117 SER A O 1
ATOM 903 N N . ASP A 1 118 ? -22.087 11.810 39.302 1.00 95.56 118 ASP A N 1
ATOM 904 C CA . ASP A 1 118 ? -20.651 11.672 39.032 1.00 95.56 118 ASP A CA 1
ATOM 905 C C . ASP A 1 118 ? -20.373 10.594 37.974 1.00 95.56 118 ASP A C 1
ATOM 907 O O . ASP A 1 118 ? -19.547 10.790 37.082 1.00 95.56 118 ASP A O 1
ATOM 911 N N . ILE A 1 119 ? -21.102 9.473 38.035 1.00 94.06 119 ILE A N 1
ATOM 912 C CA . ILE A 1 119 ? -20.992 8.383 37.058 1.00 94.06 119 ILE A CA 1
ATOM 913 C C . ILE A 1 119 ? -21.531 8.845 35.703 1.00 94.06 119 ILE A C 1
ATOM 915 O O . ILE A 1 119 ? -20.875 8.626 34.690 1.00 94.06 119 ILE A O 1
ATOM 919 N N . ALA A 1 120 ? -22.675 9.534 35.677 1.00 94.12 120 ALA A N 1
ATOM 920 C CA . ALA A 1 120 ? -23.240 10.087 34.448 1.00 94.12 120 ALA A CA 1
ATOM 921 C C . ALA A 1 120 ? -22.260 11.049 33.750 1.00 94.12 120 ALA A C 1
ATOM 923 O O . ALA A 1 120 ? -22.041 10.948 32.544 1.00 94.12 120 ALA A O 1
ATOM 924 N N . ALA A 1 121 ? -21.605 11.936 34.508 1.00 95.69 121 ALA A N 1
ATOM 925 C CA . ALA A 1 121 ? -20.609 12.857 33.963 1.00 95.69 121 ALA A CA 1
ATOM 926 C C . ALA A 1 121 ? -19.366 12.132 33.409 1.00 95.69 121 ALA A C 1
ATOM 928 O O . ALA A 1 121 ? -18.831 12.525 32.370 1.00 95.69 121 ALA A O 1
ATOM 929 N N . ALA A 1 122 ? -18.904 11.071 34.079 1.00 96.00 122 ALA A N 1
ATOM 930 C CA . ALA A 1 122 ? -17.793 10.252 33.596 1.00 96.00 122 ALA A CA 1
ATOM 931 C C . ALA A 1 122 ? -18.156 9.472 32.319 1.00 96.00 122 ALA A C 1
ATOM 933 O O . ALA A 1 122 ? -17.354 9.418 31.389 1.00 96.00 122 ALA A O 1
ATOM 934 N N . LEU A 1 123 ? -19.370 8.918 32.253 1.00 96.00 123 LEU A N 1
ATOM 935 C CA . LEU A 1 123 ? -19.881 8.204 31.081 1.00 96.00 123 LEU A CA 1
ATOM 936 C C . LEU A 1 123 ? -20.046 9.126 29.869 1.00 96.00 123 LEU A C 1
ATOM 938 O O . LEU A 1 123 ? -19.676 8.731 28.767 1.00 96.00 123 LEU A O 1
ATOM 942 N N . GLN A 1 124 ? -20.515 10.362 30.069 1.00 95.62 124 GLN A N 1
ATOM 943 C CA . GLN A 1 124 ? -20.606 11.350 28.990 1.00 95.62 124 GLN A CA 1
ATOM 944 C C . GLN A 1 124 ? -19.227 11.664 28.400 1.00 95.62 124 GLN A C 1
ATOM 946 O O . GLN A 1 124 ? -19.052 11.654 27.187 1.00 95.62 124 GLN A O 1
ATOM 951 N N . ARG A 1 125 ? -18.222 11.864 29.261 1.00 96.56 125 ARG A N 1
ATOM 952 C CA . ARG A 1 125 ? -16.836 12.069 28.817 1.00 96.56 125 ARG A CA 1
ATOM 953 C C . ARG A 1 125 ? -16.296 10.869 28.046 1.00 96.56 125 ARG A C 1
ATOM 955 O O . ARG A 1 125 ? -15.640 11.050 27.031 1.00 96.56 125 ARG A O 1
ATOM 962 N N . LEU A 1 126 ? -16.572 9.651 28.514 1.00 96.31 126 LEU A N 1
ATOM 963 C CA . LEU A 1 126 ? -16.153 8.437 27.814 1.00 96.31 126 LEU A CA 1
ATOM 964 C C . LEU A 1 126 ? -16.824 8.320 26.438 1.00 96.31 126 LEU A C 1
ATOM 966 O O . LEU A 1 126 ? -16.161 7.961 25.470 1.00 96.31 126 LEU A O 1
ATOM 970 N N . GLN A 1 127 ? -18.113 8.653 26.340 1.00 96.62 127 GLN A N 1
ATOM 971 C CA . GLN A 1 127 ? -18.833 8.705 25.069 1.00 96.62 127 GLN A CA 1
ATOM 972 C C . GLN A 1 127 ? -18.198 9.714 24.101 1.00 96.62 127 GLN A C 1
ATOM 974 O O . GLN A 1 127 ? -18.013 9.388 22.930 1.00 96.62 127 GLN A O 1
ATOM 979 N N . ASP A 1 128 ? -17.820 10.900 24.581 1.00 97.12 128 ASP A N 1
ATOM 980 C CA . ASP A 1 128 ? -17.152 11.911 23.756 1.00 97.12 128 ASP A CA 1
ATOM 981 C C . ASP A 1 128 ? -15.795 11.406 23.225 1.00 97.12 128 ASP A C 1
ATOM 983 O O . ASP A 1 128 ? -15.501 11.558 22.039 1.00 97.12 128 ASP A O 1
ATOM 987 N N . GLU A 1 129 ? -14.994 10.737 24.061 1.00 97.06 129 GLU A N 1
ATOM 988 C CA . GLU A 1 129 ? -13.717 10.142 23.636 1.00 97.06 129 GLU A CA 1
ATOM 989 C C . GLU A 1 129 ? -13.899 9.008 22.615 1.00 97.06 129 GLU A C 1
ATOM 991 O O . GLU A 1 129 ? -13.163 8.932 21.631 1.00 97.06 129 GLU A O 1
ATOM 996 N N . LEU A 1 130 ? -14.905 8.145 22.794 1.00 96.62 130 LEU A N 1
ATOM 997 C CA . LEU A 1 130 ? -15.213 7.082 21.830 1.00 96.62 130 LEU A CA 1
ATOM 998 C C . LEU A 1 130 ? -15.657 7.655 20.479 1.00 96.62 130 LEU A C 1
ATOM 1000 O O . LEU A 1 130 ? -15.192 7.192 19.437 1.00 96.62 130 LEU A O 1
ATOM 1004 N N . ASN A 1 131 ? -16.482 8.704 20.484 1.00 95.44 131 ASN A N 1
ATOM 1005 C CA . ASN A 1 131 ? -16.863 9.413 19.262 1.00 95.44 131 ASN A CA 1
ATOM 1006 C C . ASN A 1 131 ? -15.643 10.035 18.566 1.00 95.44 131 ASN A C 1
ATOM 1008 O O . ASN A 1 131 ? -15.529 9.954 17.343 1.00 95.44 131 ASN A O 1
ATOM 1012 N N . ASN A 1 132 ? -14.698 10.601 19.325 1.00 94.88 132 ASN A N 1
ATOM 1013 C CA . ASN A 1 132 ? -13.447 11.118 18.767 1.00 94.88 132 ASN A CA 1
ATOM 1014 C C . ASN A 1 132 ? -12.608 10.011 18.112 1.00 94.88 132 ASN A C 1
ATOM 1016 O O . ASN A 1 132 ? -12.049 10.235 17.038 1.00 94.88 132 ASN A O 1
ATOM 1020 N N . ILE A 1 133 ? -12.548 8.816 18.711 1.00 92.44 133 ILE A N 1
ATOM 1021 C CA . ILE A 1 133 ? -11.875 7.653 18.111 1.00 92.44 133 ILE A CA 1
ATOM 1022 C C . ILE A 1 133 ? -12.546 7.274 16.788 1.00 92.44 133 ILE A C 1
ATOM 1024 O O . ILE A 1 133 ? -11.853 7.126 15.783 1.00 92.44 133 ILE A O 1
ATOM 1028 N N . MET A 1 134 ? -13.877 7.167 16.754 1.00 91.88 134 MET A N 1
ATOM 1029 C CA . MET A 1 134 ? -14.614 6.834 15.527 1.00 91.88 134 MET A CA 1
ATOM 1030 C C . MET A 1 134 ? -14.390 7.879 14.423 1.00 91.88 134 MET A C 1
ATOM 1032 O O . MET A 1 134 ? -14.149 7.526 13.269 1.00 91.88 134 MET A O 1
ATOM 1036 N N . LEU A 1 135 ? -14.394 9.169 14.773 1.00 92.62 135 LEU A N 1
ATOM 1037 C CA . LEU A 1 135 ? -14.073 10.249 13.838 1.00 92.62 135 LEU A CA 1
ATOM 1038 C C . LEU A 1 135 ? -12.635 10.147 13.321 1.00 92.62 135 LEU A C 1
ATOM 1040 O O . LEU A 1 135 ? -12.409 10.310 12.124 1.00 92.62 135 LEU A O 1
ATOM 1044 N N . ALA A 1 136 ? -11.665 9.853 14.186 1.00 88.75 136 ALA A N 1
ATOM 1045 C CA . ALA A 1 136 ? -10.274 9.684 13.775 1.00 88.75 136 ALA A CA 1
ATOM 1046 C C . ALA A 1 136 ? -10.095 8.495 12.815 1.00 88.75 136 ALA A C 1
ATOM 1048 O O . ALA A 1 136 ? -9.334 8.602 11.853 1.00 88.75 136 ALA A O 1
ATOM 1049 N N . GLN A 1 137 ? -10.837 7.401 13.017 1.00 89.19 137 GLN A N 1
ATOM 1050 C CA . GLN A 1 137 ? -10.814 6.239 12.121 1.00 89.19 137 GLN A CA 1
ATOM 1051 C C . GLN A 1 137 ? -11.345 6.550 10.715 1.00 89.19 137 GLN A C 1
ATOM 1053 O O . GLN A 1 137 ? -10.951 5.893 9.759 1.00 89.19 137 GLN A O 1
ATOM 1058 N N . SER A 1 138 ? -12.142 7.608 10.524 1.00 83.50 138 SER A N 1
ATOM 1059 C CA . SER A 1 138 ? -12.580 8.009 9.175 1.00 83.50 138 SER A CA 1
ATOM 1060 C C . SER A 1 138 ? -11.422 8.396 8.235 1.00 83.50 138 SER A C 1
ATOM 1062 O O . SER A 1 138 ? -11.543 8.256 7.019 1.00 83.50 138 SER A O 1
ATOM 1064 N N . PHE A 1 139 ? -10.261 8.808 8.768 1.00 79.38 139 PHE A N 1
ATOM 1065 C CA . PHE A 1 139 ? -9.054 9.060 7.965 1.00 79.38 139 PHE A CA 1
ATOM 1066 C C . PHE A 1 139 ? -8.404 7.781 7.421 1.00 79.38 139 PHE A C 1
ATOM 1068 O O . PHE A 1 139 ? -7.590 7.844 6.490 1.00 79.38 139 PHE A O 1
ATOM 1075 N N . GLN A 1 140 ? -8.750 6.619 7.976 1.00 83.69 140 GLN A N 1
ATOM 1076 C CA . GLN A 1 140 ? -8.260 5.350 7.471 1.00 83.69 140 GLN A CA 1
ATOM 1077 C C . GLN A 1 140 ? -8.808 5.035 6.084 1.00 83.69 140 GLN A C 1
ATOM 1079 O O . GLN A 1 140 ? -8.040 4.538 5.271 1.00 83.69 140 GLN A O 1
ATOM 1084 N N . ASP A 1 141 ? -10.067 5.358 5.780 1.00 80.12 141 ASP A N 1
ATOM 1085 C CA . ASP A 1 141 ? -10.642 5.103 4.451 1.00 80.12 141 ASP A CA 1
ATOM 1086 C C . ASP A 1 141 ? -9.792 5.767 3.352 1.00 80.12 141 ASP A C 1
ATOM 1088 O O . ASP A 1 141 ? -9.367 5.135 2.382 1.00 80.12 141 ASP A O 1
ATOM 1092 N N . LEU A 1 142 ? -9.392 7.022 3.579 1.00 82.69 142 LEU A N 1
ATOM 1093 C CA . LEU A 1 142 ? -8.486 7.728 2.676 1.00 82.69 142 LEU A CA 1
ATOM 1094 C C . LEU A 1 142 ? -7.093 7.079 2.624 1.00 82.69 142 LEU A C 1
ATOM 1096 O O . LEU A 1 142 ? -6.500 6.965 1.550 1.00 82.69 142 LEU A O 1
ATOM 1100 N N . THR A 1 143 ? -6.566 6.639 3.768 1.00 86.62 143 THR A N 1
ATOM 1101 C CA . THR A 1 143 ? -5.250 5.981 3.846 1.00 86.62 143 THR A CA 1
ATOM 1102 C C . THR A 1 143 ? -5.250 4.640 3.107 1.00 86.62 143 THR A C 1
ATOM 1104 O O . THR A 1 143 ? -4.315 4.356 2.357 1.00 86.62 143 THR A O 1
ATOM 1107 N N . GLY A 1 144 ? -6.320 3.855 3.243 1.00 88.06 144 GLY A N 1
ATOM 1108 C CA . GLY A 1 144 ? -6.522 2.593 2.542 1.00 88.06 144 GLY A CA 1
ATOM 1109 C C . GLY A 1 144 ? -6.633 2.789 1.033 1.00 88.06 144 GLY A C 1
ATOM 1110 O O . GLY A 1 144 ? -5.989 2.071 0.272 1.00 88.06 144 GLY A O 1
ATOM 1111 N N . GLN A 1 145 ? -7.355 3.818 0.577 1.00 88.44 145 GLN A N 1
ATOM 1112 C CA . GLN A 1 145 ? -7.430 4.174 -0.846 1.00 88.44 145 GLN A CA 1
ATOM 1113 C C . GLN A 1 145 ? -6.067 4.582 -1.424 1.00 88.44 145 GLN A C 1
ATOM 1115 O O . GLN A 1 145 ? -5.699 4.142 -2.517 1.00 88.44 145 GLN A O 1
ATOM 1120 N N . VAL A 1 146 ? -5.296 5.399 -0.698 1.00 89.38 146 VAL A N 1
ATOM 1121 C CA . VAL A 1 146 ? -3.942 5.795 -1.116 1.00 89.38 146 VAL A CA 1
ATOM 1122 C C . VAL A 1 146 ? -3.022 4.577 -1.182 1.00 89.38 146 VAL A C 1
ATOM 1124 O O . VAL A 1 146 ? -2.325 4.403 -2.181 1.00 89.38 146 VAL A O 1
ATOM 1127 N N . LEU A 1 147 ? -3.048 3.708 -0.169 1.00 89.31 147 LEU A N 1
ATOM 1128 C CA . LEU A 1 147 ? -2.228 2.499 -0.135 1.00 89.31 147 LEU A CA 1
ATOM 1129 C C . LEU A 1 147 ? -2.603 1.529 -1.265 1.00 89.31 147 LEU A C 1
ATOM 1131 O O . LEU A 1 147 ? -1.720 1.087 -1.997 1.00 89.31 147 LEU A O 1
ATOM 1135 N N . ASN A 1 148 ? -3.898 1.303 -1.500 1.00 89.50 148 ASN A N 1
ATOM 1136 C CA . ASN A 1 148 ? -4.395 0.557 -2.660 1.00 89.50 148 ASN A CA 1
ATOM 1137 C C . ASN A 1 148 ? -3.868 1.136 -3.976 1.00 89.50 148 ASN A C 1
ATOM 1139 O O . ASN A 1 148 ? -3.419 0.406 -4.861 1.00 89.50 148 ASN A O 1
ATOM 1143 N N . ARG A 1 149 ? -3.876 2.466 -4.119 1.00 89.94 149 ARG A N 1
ATOM 1144 C CA . ARG A 1 149 ? -3.349 3.113 -5.322 1.00 89.94 149 ARG A CA 1
ATOM 1145 C C . ARG A 1 149 ? -1.848 2.879 -5.486 1.00 89.94 149 ARG A C 1
ATOM 1147 O O . ARG A 1 149 ? -1.408 2.653 -6.611 1.00 89.94 149 ARG A O 1
ATOM 1154 N N . VAL A 1 150 ? -1.082 2.921 -4.397 1.00 92.25 150 VAL A N 1
ATOM 1155 C CA . VAL A 1 150 ? 0.357 2.624 -4.400 1.00 92.25 150 VAL A CA 1
ATOM 1156 C C . VAL A 1 150 ? 0.612 1.174 -4.812 1.00 92.25 150 VAL A C 1
ATOM 1158 O O . VAL A 1 150 ? 1.434 0.954 -5.698 1.00 92.25 150 VAL A O 1
ATOM 1161 N N . ILE A 1 151 ? -0.133 0.210 -4.261 1.00 88.62 151 ILE A N 1
ATOM 1162 C CA . ILE A 1 151 ? -0.036 -1.212 -4.634 1.00 88.62 151 ILE A CA 1
ATOM 1163 C C . ILE A 1 151 ? -0.270 -1.380 -6.141 1.00 88.62 151 ILE A C 1
ATOM 1165 O O . ILE A 1 151 ? 0.564 -1.959 -6.833 1.00 88.62 151 ILE A O 1
ATOM 1169 N N . LEU A 1 152 ? -1.332 -0.774 -6.685 1.00 89.44 152 LEU A N 1
ATOM 1170 C CA . LEU A 1 152 ? -1.624 -0.827 -8.124 1.00 89.44 152 LEU A CA 1
ATOM 1171 C C . LEU A 1 152 ? -0.516 -0.210 -8.991 1.00 89.44 152 LEU A C 1
ATOM 1173 O O . LEU A 1 152 ? -0.237 -0.709 -10.081 1.00 89.44 152 LEU A O 1
ATOM 1177 N N . ILE A 1 153 ? 0.107 0.883 -8.539 1.00 90.75 153 ILE A N 1
ATOM 1178 C CA . ILE A 1 153 ? 1.226 1.511 -9.256 1.00 90.75 153 ILE A CA 1
ATOM 1179 C C . ILE A 1 153 ? 2.445 0.585 -9.256 1.00 90.75 153 ILE A C 1
ATOM 1181 O O . ILE A 1 153 ? 3.079 0.433 -10.298 1.00 90.75 153 ILE A O 1
ATOM 1185 N N . ILE A 1 154 ? 2.747 -0.057 -8.127 1.00 89.44 154 ILE A N 1
ATOM 1186 C CA . ILE A 1 154 ? 3.863 -1.002 -8.010 1.00 89.44 154 ILE A CA 1
ATOM 1187 C C . ILE A 1 154 ? 3.631 -2.220 -8.912 1.00 89.44 154 ILE A C 1
ATOM 1189 O O . ILE A 1 154 ? 4.523 -2.578 -9.674 1.00 89.44 154 ILE A O 1
ATOM 1193 N N . SER A 1 155 ? 2.423 -2.789 -8.930 1.00 86.38 155 SER A N 1
ATOM 1194 C CA . SER A 1 155 ? 2.089 -3.889 -9.849 1.00 86.38 155 SER A CA 1
ATOM 1195 C C . SER A 1 155 ? 2.135 -3.468 -11.323 1.00 86.38 155 SER A C 1
ATOM 1197 O O . SER A 1 155 ? 2.508 -4.249 -12.195 1.00 86.38 155 SER A O 1
ATOM 1199 N N . SER A 1 156 ? 1.781 -2.220 -11.644 1.00 87.25 156 SER A N 1
ATOM 1200 C CA . SER A 1 156 ? 1.933 -1.701 -13.010 1.00 87.25 156 SER A CA 1
ATOM 1201 C C . SER A 1 156 ? 3.403 -1.504 -13.396 1.00 87.25 156 SER A C 1
ATOM 1203 O O . SER A 1 156 ? 3.763 -1.698 -14.561 1.00 87.25 156 SER A O 1
ATOM 1205 N N . LEU A 1 157 ? 4.245 -1.097 -12.443 1.00 87.06 157 LEU A N 1
ATOM 1206 C CA . LEU A 1 157 ? 5.688 -0.978 -12.629 1.00 87.06 157 LEU A CA 1
ATOM 1207 C C . LEU A 1 157 ? 6.313 -2.355 -12.872 1.00 87.06 157 LEU A C 1
ATOM 1209 O O . LEU A 1 157 ? 7.073 -2.501 -13.823 1.00 87.06 157 LEU A O 1
ATOM 1213 N N . GLU A 1 158 ? 5.932 -3.357 -12.077 1.00 85.44 158 GLU A N 1
ATOM 1214 C CA . GLU A 1 158 ? 6.325 -4.759 -12.255 1.00 85.44 158 GLU A CA 1
ATOM 1215 C C . GLU A 1 158 ? 6.057 -5.232 -13.690 1.00 85.44 158 GLU A C 1
ATOM 1217 O O . GLU A 1 158 ? 6.977 -5.660 -14.382 1.00 85.44 158 GLU A O 1
ATOM 1222 N N . GLN A 1 159 ? 4.827 -5.060 -14.190 1.00 86.50 159 GLN A N 1
ATOM 1223 C CA . GLN A 1 159 ? 4.474 -5.465 -15.556 1.00 86.50 159 GLN A CA 1
ATOM 1224 C C . GLN A 1 159 ? 5.282 -4.725 -16.629 1.00 86.50 159 GLN A C 1
ATOM 1226 O O . GLN A 1 159 ? 5.666 -5.322 -17.634 1.00 86.50 159 GLN A O 1
ATOM 1231 N N . SER A 1 160 ? 5.561 -3.436 -16.421 1.00 86.00 160 SER A N 1
ATOM 1232 C CA . SER A 1 160 ? 6.353 -2.638 -17.367 1.00 86.00 160 SER A CA 1
ATOM 1233 C C . SER A 1 160 ? 7.807 -3.108 -17.423 1.00 86.00 160 SER A C 1
ATOM 1235 O O . SER A 1 160 ? 8.397 -3.167 -18.500 1.00 86.00 160 SER A O 1
ATOM 1237 N N . LEU A 1 161 ? 8.377 -3.471 -16.272 1.00 83.44 161 LEU A N 1
ATOM 1238 C CA . LEU A 1 161 ? 9.728 -4.014 -16.189 1.00 83.44 161 LEU A CA 1
ATOM 1239 C C . LEU A 1 161 ? 9.802 -5.416 -16.801 1.00 83.44 161 LEU A C 1
ATOM 1241 O O . LEU A 1 161 ? 10.726 -5.684 -17.560 1.00 83.44 161 LEU A O 1
ATOM 1245 N N . ILE A 1 162 ? 8.806 -6.276 -16.563 1.00 83.25 162 ILE A N 1
ATOM 1246 C CA . ILE A 1 162 ? 8.711 -7.591 -17.218 1.00 83.25 162 ILE A CA 1
ATOM 1247 C C . ILE A 1 162 ? 8.687 -7.438 -18.743 1.00 83.25 162 ILE A C 1
ATOM 1249 O O . ILE A 1 162 ? 9.423 -8.137 -19.436 1.00 83.25 162 ILE A O 1
ATOM 1253 N N . ALA A 1 163 ? 7.879 -6.511 -19.266 1.00 83.38 163 ALA A N 1
ATOM 1254 C CA . ALA A 1 163 ? 7.814 -6.250 -20.702 1.00 83.38 163 ALA A CA 1
ATOM 1255 C C . ALA A 1 163 ? 9.166 -5.777 -21.261 1.00 83.38 163 ALA A C 1
ATOM 1257 O O . ALA A 1 163 ? 9.605 -6.269 -22.294 1.00 83.38 163 ALA A O 1
ATOM 1258 N N . LEU A 1 164 ? 9.862 -4.884 -20.550 1.00 80.31 164 LEU A N 1
ATOM 1259 C CA . LEU A 1 164 ? 11.182 -4.396 -20.956 1.00 80.31 164 LEU A CA 1
ATOM 1260 C C . LEU A 1 164 ? 12.234 -5.515 -20.978 1.00 80.31 164 LEU A C 1
ATOM 1262 O O . LEU A 1 164 ? 13.036 -5.583 -21.905 1.00 80.31 164 LEU A O 1
ATOM 1266 N N . ILE A 1 165 ? 12.205 -6.407 -19.987 1.00 76.12 165 ILE A N 1
ATOM 1267 C CA . ILE A 1 165 ? 13.084 -7.583 -19.906 1.00 76.12 165 ILE A CA 1
ATOM 1268 C C . ILE A 1 165 ? 12.846 -8.517 -21.101 1.00 76.12 165 ILE A C 1
ATOM 1270 O O . ILE A 1 165 ? 13.800 -8.974 -21.732 1.00 76.12 165 ILE A O 1
ATOM 1274 N N . GLN A 1 166 ? 11.579 -8.762 -21.444 1.00 79.38 166 GLN A N 1
ATOM 1275 C CA . GLN A 1 166 ? 11.203 -9.595 -22.588 1.00 79.38 166 GLN A CA 1
ATOM 1276 C C . GLN A 1 166 ? 11.601 -8.958 -23.925 1.00 79.38 166 GLN A C 1
ATOM 1278 O O . GLN A 1 166 ? 12.158 -9.646 -24.782 1.00 79.38 166 GLN A O 1
ATOM 1283 N N . ASP A 1 167 ? 11.375 -7.652 -24.092 1.00 78.94 167 ASP A N 1
ATOM 1284 C CA . ASP A 1 167 ? 11.757 -6.900 -25.295 1.00 78.94 167 ASP A CA 1
ATOM 1285 C C . ASP A 1 167 ? 13.282 -6.836 -25.482 1.00 78.94 167 ASP A C 1
ATOM 1287 O O . ASP A 1 167 ? 13.770 -6.857 -26.613 1.00 78.94 167 ASP A O 1
ATOM 1291 N N . ALA A 1 168 ? 14.046 -6.815 -24.385 1.00 73.62 168 ALA A N 1
ATOM 1292 C CA . ALA A 1 168 ? 15.506 -6.912 -24.399 1.00 73.62 168 ALA A CA 1
ATOM 1293 C C . ALA A 1 168 ? 16.021 -8.324 -24.759 1.00 73.62 168 ALA A C 1
ATOM 1295 O O . ALA A 1 168 ? 17.211 -8.501 -25.008 1.00 73.62 168 ALA A O 1
ATOM 1296 N N . GLY A 1 169 ? 15.132 -9.319 -24.862 1.00 73.31 169 GLY A N 1
ATOM 1297 C CA . GLY A 1 169 ? 15.466 -10.688 -25.261 1.00 73.31 169 GLY A CA 1
ATOM 1298 C C . GLY A 1 169 ? 15.778 -11.630 -24.098 1.00 73.31 169 GLY A C 1
ATOM 1299 O O . GLY A 1 169 ? 16.242 -12.747 -24.337 1.00 73.31 169 GLY A O 1
ATOM 1300 N N . HIS A 1 170 ? 15.503 -11.222 -22.857 1.00 71.31 170 HIS A N 1
ATOM 1301 C CA . HIS A 1 170 ? 15.673 -12.067 -21.679 1.00 71.31 170 HIS A CA 1
ATOM 1302 C C . HIS A 1 170 ? 14.383 -12.821 -21.365 1.00 71.31 170 HIS A C 1
ATOM 1304 O O . HIS A 1 170 ? 13.291 -12.252 -21.303 1.00 71.31 170 HIS A O 1
ATOM 1310 N N . ASP A 1 171 ? 14.506 -14.123 -21.114 1.00 73.25 171 ASP A N 1
ATOM 1311 C CA . ASP A 1 171 ? 13.401 -14.891 -20.553 1.00 73.25 171 ASP A CA 1
ATOM 1312 C C . ASP A 1 171 ? 13.296 -14.580 -19.058 1.00 73.25 171 ASP A C 1
ATOM 1314 O O . ASP A 1 171 ? 14.132 -15.004 -18.258 1.00 73.25 171 ASP A O 1
ATOM 1318 N N . TYR A 1 172 ? 12.245 -13.852 -18.681 1.00 70.12 172 TYR A N 1
ATOM 1319 C CA . TYR A 1 172 ? 11.917 -13.557 -17.285 1.00 70.12 172 TYR A CA 1
ATOM 1320 C C . TYR A 1 172 ? 11.890 -14.824 -16.409 1.00 70.12 172 TYR A C 1
ATOM 1322 O O . TYR A 1 172 ? 12.319 -14.795 -15.255 1.00 70.12 172 TYR A O 1
ATOM 1330 N N . ASN A 1 173 ? 11.458 -15.964 -16.959 1.00 73.44 173 ASN A N 1
ATOM 1331 C CA . ASN A 1 173 ? 11.400 -17.226 -16.218 1.00 73.44 173 ASN A CA 1
ATOM 1332 C C . ASN A 1 173 ? 12.776 -17.885 -16.047 1.00 73.44 173 ASN A C 1
ATOM 1334 O O . ASN A 1 173 ? 12.937 -18.730 -15.168 1.00 73.44 173 ASN A O 1
ATOM 1338 N N . ALA A 1 174 ? 13.763 -17.503 -16.861 1.00 72.50 174 ALA A N 1
ATOM 1339 C CA . ALA A 1 174 ? 15.134 -17.996 -16.775 1.00 72.50 174 ALA A CA 1
ATOM 1340 C C . ALA A 1 174 ? 15.995 -17.208 -15.772 1.00 72.50 174 ALA A C 1
ATOM 1342 O O . ALA A 1 174 ? 17.111 -17.636 -15.466 1.00 72.50 174 ALA A O 1
ATOM 1343 N N . ILE A 1 175 ? 15.496 -16.081 -15.243 1.00 69.19 175 ILE A N 1
ATOM 1344 C CA . ILE A 1 175 ? 16.166 -15.333 -14.173 1.00 69.19 175 ILE A CA 1
ATOM 1345 C C . ILE A 1 175 ? 16.267 -16.253 -12.944 1.00 69.19 175 ILE A C 1
ATOM 1347 O O . ILE A 1 175 ? 15.238 -16.776 -12.510 1.00 69.19 175 ILE A O 1
ATOM 1351 N N . PRO A 1 176 ? 17.458 -16.467 -12.357 1.00 67.50 176 PRO A N 1
ATOM 1352 C CA . PRO A 1 176 ? 17.610 -17.317 -11.180 1.00 67.50 176 PRO A CA 1
ATOM 1353 C C . PRO A 1 176 ? 16.766 -16.824 -10.003 1.00 67.50 176 PRO A C 1
ATOM 1355 O O . PRO A 1 176 ? 16.516 -15.627 -9.846 1.00 67.50 176 PRO A O 1
ATOM 1358 N N . ASP A 1 177 ? 16.347 -17.743 -9.140 1.00 68.12 177 ASP A N 1
ATOM 1359 C CA . ASP A 1 177 ? 15.783 -17.339 -7.857 1.00 68.12 177 ASP A CA 1
ATOM 1360 C C . ASP A 1 177 ? 16.876 -16.743 -6.962 1.00 68.12 177 ASP A C 1
ATOM 1362 O O . ASP A 1 177 ? 18.054 -17.106 -7.064 1.00 68.12 177 ASP A O 1
ATOM 1366 N N . LYS A 1 178 ? 16.505 -15.786 -6.104 1.00 65.31 178 LYS A N 1
ATOM 1367 C CA . LYS A 1 178 ? 17.441 -15.173 -5.158 1.00 65.31 178 LYS A CA 1
ATOM 1368 C C . LYS A 1 178 ? 18.009 -16.277 -4.255 1.00 65.31 178 LYS A C 1
ATOM 1370 O O . LYS A 1 178 ? 17.223 -16.976 -3.613 1.00 65.31 178 LYS A O 1
ATOM 1375 N N . PRO A 1 179 ? 19.343 -16.484 -4.206 1.00 56.81 179 PRO A N 1
ATOM 1376 C CA . PRO A 1 179 ? 19.913 -17.471 -3.303 1.00 56.81 179 PRO A CA 1
ATOM 1377 C C . PRO A 1 179 ? 19.589 -17.026 -1.881 1.00 56.81 179 PRO A C 1
ATOM 1379 O O . PRO A 1 179 ? 20.020 -15.953 -1.454 1.00 56.81 179 PRO A O 1
ATOM 1382 N N . LYS A 1 180 ? 18.792 -17.829 -1.174 1.00 53.69 180 LYS A N 1
ATOM 1383 C CA . LYS A 1 180 ? 18.420 -17.545 0.211 1.00 53.69 180 LYS A CA 1
ATOM 1384 C C . LYS A 1 180 ? 19.684 -17.459 1.044 1.00 53.69 180 LYS A C 1
ATOM 1386 O O . LYS A 1 180 ? 20.477 -18.402 1.066 1.00 53.69 180 LYS A O 1
ATOM 1391 N N . SER A 1 181 ? 19.889 -16.336 1.718 1.00 51.69 181 SER A N 1
ATOM 1392 C CA . SER A 1 181 ? 20.961 -16.265 2.701 1.00 51.69 181 SER A CA 1
ATOM 1393 C C . SER A 1 181 ? 20.585 -17.132 3.911 1.00 51.69 181 SER A C 1
ATOM 1395 O O . SER A 1 181 ? 19.434 -17.134 4.339 1.00 51.69 181 SER A O 1
ATOM 1397 N N . GLU A 1 182 ? 21.544 -17.850 4.505 1.00 44.62 182 GLU A N 1
ATOM 1398 C CA . GLU A 1 182 ? 21.338 -18.566 5.785 1.00 44.62 182 GLU A CA 1
ATOM 1399 C C . GLU A 1 182 ? 20.794 -17.627 6.877 1.00 44.62 182 GLU A C 1
ATOM 1401 O O . GLU A 1 182 ? 20.042 -18.041 7.753 1.00 44.62 182 GLU A O 1
ATOM 1406 N N . GLN A 1 183 ? 21.085 -16.327 6.767 1.00 44.72 183 GLN A N 1
ATOM 1407 C CA . GLN A 1 183 ? 20.511 -15.306 7.632 1.00 44.72 183 GLN A CA 1
ATOM 1408 C C . GLN A 1 183 ? 19.012 -15.081 7.418 1.00 44.72 183 GLN A C 1
ATOM 1410 O O . GLN A 1 183 ? 18.367 -14.762 8.401 1.00 44.72 183 GLN A O 1
ATOM 1415 N N . GLU A 1 184 ? 18.445 -15.228 6.217 1.00 48.59 184 GLU A N 1
ATOM 1416 C CA . GLU A 1 184 ? 16.990 -15.132 5.971 1.00 48.59 184 GLU A CA 1
ATOM 1417 C C . GLU A 1 184 ? 16.231 -16.379 6.447 1.00 48.59 184 GLU A C 1
ATOM 1419 O O . GLU A 1 184 ? 15.070 -16.270 6.828 1.00 48.59 184 GLU A O 1
ATOM 1424 N N . LEU A 1 185 ? 16.898 -17.538 6.489 1.00 46.66 185 LEU A N 1
ATOM 1425 C CA . LEU A 1 185 ? 16.367 -18.772 7.080 1.00 46.66 185 LEU A CA 1
ATOM 1426 C C . LEU A 1 185 ? 16.323 -18.701 8.618 1.00 46.66 185 LEU A C 1
ATOM 1428 O O . LEU A 1 185 ? 15.378 -19.192 9.228 1.00 46.66 185 LEU A O 1
ATOM 1432 N N . GLU A 1 186 ? 17.312 -18.060 9.251 1.00 42.22 186 GLU A N 1
ATOM 1433 C CA . GLU A 1 186 ? 17.351 -17.873 10.712 1.00 42.22 186 GLU A CA 1
ATOM 1434 C C . GLU A 1 186 ? 16.604 -16.620 11.197 1.00 42.22 186 GLU A C 1
ATOM 1436 O O . GLU A 1 186 ? 16.138 -16.558 12.338 1.00 42.22 186 GLU A O 1
ATOM 1441 N N . LYS A 1 187 ? 16.484 -15.588 10.354 1.00 41.03 187 LYS A N 1
ATOM 1442 C CA . LYS A 1 187 ? 15.807 -14.336 10.697 1.00 41.03 187 LYS A CA 1
ATOM 1443 C C . LYS A 1 187 ? 14.374 -14.353 10.196 1.00 41.03 187 LYS A C 1
ATOM 1445 O O . LYS A 1 187 ? 14.049 -13.737 9.186 1.00 41.03 187 LYS A O 1
ATOM 1450 N N . GLY A 1 188 ? 13.499 -14.913 11.024 1.00 47.06 188 GLY A N 1
ATOM 1451 C CA . GLY A 1 188 ? 12.082 -14.548 11.070 1.00 47.06 188 GLY A CA 1
ATOM 1452 C C . GLY A 1 188 ? 11.883 -13.078 11.473 1.00 47.06 188 GLY A C 1
ATOM 1453 O O . GLY A 1 188 ? 11.292 -12.784 12.511 1.00 47.06 188 GLY A O 1
ATOM 1454 N N . ILE A 1 189 ? 12.421 -12.125 10.704 1.00 38.03 189 ILE A N 1
ATOM 1455 C CA . ILE A 1 189 ? 12.177 -10.699 10.933 1.00 38.03 189 ILE A CA 1
ATOM 1456 C C . ILE A 1 189 ? 10.888 -10.335 10.206 1.00 38.03 189 ILE A C 1
ATOM 1458 O O . ILE A 1 189 ? 10.888 -9.826 9.088 1.00 38.03 189 ILE A O 1
ATOM 1462 N N . GLY A 1 190 ? 9.784 -10.600 10.894 1.00 52.00 190 GLY A N 1
ATOM 1463 C CA . GLY A 1 190 ? 8.445 -10.187 10.501 1.00 52.00 190 GLY A CA 1
ATOM 1464 C C . GLY A 1 190 ? 7.484 -11.364 10.366 1.00 52.00 190 GLY A C 1
ATOM 1465 O O . GLY A 1 190 ? 7.917 -12.508 10.241 1.00 52.00 190 GLY A O 1
ATOM 1466 N N . PRO A 1 191 ? 6.168 -11.106 10.426 1.00 52.28 191 PRO A N 1
ATOM 1467 C CA . PRO A 1 191 ? 5.189 -12.130 10.096 1.00 52.28 191 PRO A CA 1
ATOM 1468 C C . PRO A 1 191 ? 5.454 -12.668 8.675 1.00 52.28 191 PRO A C 1
ATOM 1470 O O . PRO A 1 191 ? 5.788 -11.903 7.768 1.00 52.28 191 PRO A O 1
ATOM 1473 N N . ASN A 1 192 ? 5.298 -13.981 8.486 1.00 60.41 192 ASN A N 1
ATOM 1474 C CA . ASN A 1 192 ? 5.335 -14.629 7.170 1.00 60.41 192 ASN A CA 1
ATOM 1475 C C . ASN A 1 192 ? 4.067 -14.246 6.399 1.00 60.41 192 ASN A C 1
ATOM 1477 O O . ASN A 1 192 ? 3.015 -14.880 6.523 1.00 60.41 192 ASN A O 1
ATOM 1481 N N . VAL A 1 193 ? 4.135 -13.129 5.680 1.00 63.09 193 VAL A N 1
ATOM 1482 C CA . VAL A 1 193 ? 2.962 -12.487 5.068 1.00 63.09 193 VAL A CA 1
ATOM 1483 C C . VAL A 1 193 ? 2.825 -12.769 3.582 1.00 63.09 193 VAL A C 1
ATOM 1485 O O . VAL A 1 193 ? 1.716 -12.678 3.059 1.00 63.09 193 VAL A O 1
ATOM 1488 N N . THR A 1 194 ? 3.917 -13.170 2.933 1.00 61.16 194 THR A N 1
ATOM 1489 C CA . THR A 1 194 ? 3.951 -13.478 1.502 1.00 61.16 194 THR A CA 1
ATOM 1490 C C . THR A 1 194 ? 3.556 -14.924 1.205 1.00 61.16 194 THR A C 1
ATOM 1492 O O . THR A 1 194 ? 3.682 -15.807 2.054 1.00 61.16 194 THR A O 1
ATOM 1495 N N . ARG A 1 195 ? 3.058 -15.213 0.000 1.00 58.97 195 ARG A N 1
ATOM 1496 C CA . ARG A 1 195 ? 2.631 -16.562 -0.414 1.00 58.97 195 ARG A CA 1
ATOM 1497 C C . ARG A 1 195 ? 3.776 -17.569 -0.397 1.00 58.97 195 ARG A C 1
ATOM 1499 O O . ARG A 1 195 ? 3.539 -18.727 -0.051 1.00 58.97 195 ARG A O 1
ATOM 1506 N N . GLU A 1 196 ? 4.987 -17.145 -0.752 1.00 58.03 196 GLU A N 1
ATOM 1507 C CA . GLU A 1 196 ? 6.184 -17.985 -0.635 1.00 58.03 196 GLU A CA 1
ATOM 1508 C C . GLU A 1 196 ? 6.549 -18.239 0.830 1.00 58.03 196 GLU A C 1
ATOM 1510 O O . GLU A 1 196 ? 6.668 -19.397 1.228 1.00 58.03 196 GLU A O 1
ATOM 1515 N N . SER A 1 197 ? 6.597 -17.197 1.670 1.00 58.16 197 SER A N 1
ATOM 1516 C CA . SER A 1 197 ? 6.912 -17.370 3.099 1.00 58.16 197 SER A CA 1
ATOM 1517 C C . SER A 1 197 ? 5.854 -18.186 3.856 1.00 58.16 197 SER A C 1
ATOM 1519 O O . SER A 1 197 ? 6.192 -18.953 4.758 1.00 58.16 197 SER A O 1
ATOM 1521 N N . LYS A 1 198 ? 4.573 -18.111 3.466 1.00 53.88 198 LYS A N 1
ATOM 1522 C CA . LYS A 1 198 ? 3.498 -18.945 4.033 1.00 53.88 198 LYS A CA 1
ATOM 1523 C C . LYS A 1 198 ? 3.616 -20.422 3.658 1.00 53.88 198 LYS A C 1
ATOM 1525 O O . LYS A 1 198 ? 3.380 -21.262 4.521 1.00 53.88 198 LYS A O 1
ATOM 1530 N N . LYS A 1 199 ? 3.973 -20.762 2.412 1.00 55.47 199 LYS A N 1
ATOM 1531 C CA . LYS A 1 199 ? 4.189 -22.169 2.008 1.00 55.47 199 LYS A CA 1
ATOM 1532 C C . LYS A 1 199 ? 5.333 -22.815 2.787 1.00 55.47 199 LYS A C 1
ATOM 1534 O O . LYS A 1 199 ? 5.251 -23.988 3.131 1.00 55.47 199 LYS A O 1
ATOM 1539 N N . GLU A 1 200 ? 6.368 -22.043 3.082 1.00 51.62 200 GLU A N 1
ATOM 1540 C CA . GLU A 1 200 ? 7.562 -22.534 3.770 1.00 51.62 200 GLU A CA 1
ATOM 1541 C C . GLU A 1 200 ? 7.393 -22.610 5.284 1.00 51.62 200 GLU A C 1
ATOM 1543 O O . GLU A 1 200 ? 7.889 -23.546 5.900 1.00 51.62 200 GLU A O 1
ATOM 1548 N N . SER A 1 201 ? 6.616 -21.702 5.883 1.00 53.12 201 SER A N 1
ATOM 1549 C CA . SER A 1 201 ? 6.241 -21.798 7.298 1.00 53.12 201 SER A CA 1
ATOM 1550 C C . SER A 1 201 ? 5.493 -23.095 7.609 1.00 53.12 201 SER A C 1
ATOM 1552 O O . SER A 1 201 ? 5.723 -23.689 8.658 1.00 53.12 201 SER A O 1
ATOM 1554 N N . VAL A 1 202 ? 4.608 -23.529 6.706 1.00 53.44 202 VAL A N 1
ATOM 1555 C CA . VAL A 1 202 ? 3.863 -24.788 6.859 1.00 53.44 202 VAL A CA 1
ATOM 1556 C C . VAL A 1 202 ? 4.816 -25.983 6.767 1.00 53.44 202 VAL A C 1
ATOM 1558 O O . VAL A 1 202 ? 4.752 -26.856 7.621 1.00 53.44 202 VAL A O 1
ATOM 1561 N N . ALA A 1 203 ? 5.770 -25.966 5.828 1.00 55.47 203 ALA A N 1
ATOM 1562 C CA . ALA A 1 203 ? 6.803 -27.003 5.735 1.00 55.47 203 ALA A CA 1
ATOM 1563 C C . ALA A 1 203 ? 7.694 -27.062 6.992 1.00 55.47 203 ALA A C 1
ATOM 1565 O O . ALA 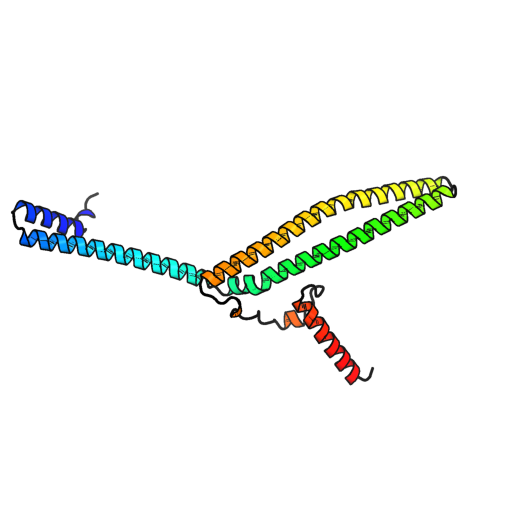A 1 203 ? 7.960 -28.139 7.509 1.00 55.47 203 ALA A O 1
ATOM 1566 N N . SER A 1 204 ? 8.081 -25.907 7.547 1.00 56.91 204 SER A N 1
ATOM 1567 C CA . SER A 1 204 ? 8.878 -25.858 8.780 1.00 56.91 204 SER A CA 1
ATOM 1568 C C . SER A 1 204 ? 8.114 -26.318 10.027 1.00 56.91 204 SER A C 1
ATOM 1570 O O . SER A 1 204 ? 8.739 -26.727 10.998 1.00 56.91 204 SER A O 1
ATOM 1572 N N . GLN A 1 205 ? 6.778 -26.234 10.029 1.00 58.44 205 GLN A N 1
ATOM 1573 C CA . GLN A 1 205 ? 5.959 -26.709 11.145 1.00 58.44 205 GLN A CA 1
ATOM 1574 C C . GLN A 1 205 ? 5.802 -28.232 11.111 1.00 58.44 205 GLN A C 1
ATOM 1576 O O . GLN A 1 205 ? 5.893 -28.854 12.165 1.00 58.44 205 GLN A O 1
ATOM 1581 N N . ASP A 1 206 ? 5.673 -28.820 9.918 1.00 60.62 206 ASP A N 1
ATOM 1582 C CA . ASP A 1 206 ? 5.719 -30.275 9.736 1.00 60.62 206 ASP A CA 1
ATOM 1583 C C . ASP A 1 206 ? 7.082 -30.836 10.201 1.00 60.62 206 ASP A C 1
ATOM 1585 O O . ASP A 1 206 ? 7.126 -31.807 10.951 1.00 60.62 206 ASP A O 1
ATOM 1589 N N . ASP A 1 207 ? 8.190 -30.154 9.878 1.00 57.91 207 ASP A N 1
ATOM 1590 C CA . ASP A 1 207 ? 9.537 -30.535 10.336 1.00 57.91 207 ASP A CA 1
ATOM 1591 C C . ASP A 1 207 ? 9.714 -30.402 11.867 1.00 57.91 207 ASP A C 1
ATOM 1593 O O . ASP A 1 207 ? 10.456 -31.167 12.490 1.00 57.91 207 ASP A O 1
ATOM 1597 N N . VAL A 1 208 ? 9.042 -29.432 12.501 1.00 60.28 208 VAL A N 1
ATOM 1598 C CA . VAL A 1 208 ? 9.046 -29.263 13.966 1.00 60.28 208 VAL A CA 1
ATOM 1599 C C . VAL A 1 208 ? 8.220 -30.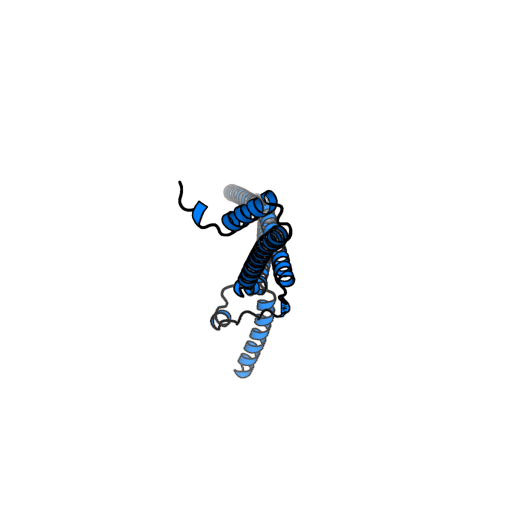353 14.643 1.00 60.28 208 VAL A C 1
ATOM 1601 O O . VAL A 1 208 ? 8.668 -30.905 15.648 1.00 60.28 208 VAL A O 1
ATOM 1604 N N . ASP A 1 209 ? 7.056 -30.693 14.097 1.00 64.25 209 ASP A N 1
ATOM 1605 C CA . ASP A 1 209 ? 6.212 -31.773 14.613 1.00 64.25 209 ASP A CA 1
ATOM 1606 C C . ASP A 1 209 ? 6.896 -33.143 14.442 1.00 64.25 209 ASP A C 1
ATOM 1608 O O . ASP A 1 209 ? 6.813 -33.992 15.336 1.00 64.25 209 ASP A O 1
ATOM 1612 N N . ASP A 1 210 ? 7.669 -33.334 13.370 1.00 76.88 210 ASP A N 1
ATOM 1613 C CA . ASP A 1 210 ? 8.511 -34.517 13.163 1.00 76.88 210 ASP A CA 1
ATOM 1614 C C . ASP A 1 210 ? 9.675 -34.585 14.172 1.00 76.88 210 ASP A C 1
ATOM 1616 O O . ASP A 1 210 ? 9.956 -35.648 14.733 1.00 76.88 210 ASP A O 1
ATOM 1620 N N . LEU A 1 211 ? 10.314 -33.451 14.486 1.00 64.62 211 LEU A N 1
ATOM 1621 C CA . LEU A 1 211 ? 11.363 -33.368 15.514 1.00 64.62 211 LEU A CA 1
ATOM 1622 C C . LEU A 1 211 ? 10.825 -33.580 16.938 1.00 64.62 211 LEU A C 1
ATOM 1624 O O . LEU A 1 211 ? 11.516 -34.166 17.774 1.00 64.62 211 LEU A O 1
ATOM 1628 N N . LEU A 1 212 ? 9.604 -33.129 17.232 1.00 68.44 212 LEU A N 1
ATOM 1629 C CA . LEU A 1 212 ? 8.935 -33.376 18.515 1.00 68.44 212 LEU A CA 1
ATOM 1630 C C . LEU A 1 212 ? 8.499 -34.841 18.645 1.00 68.44 212 LEU A C 1
ATOM 1632 O O . LEU A 1 212 ? 8.689 -35.453 19.699 1.00 68.44 212 LEU A O 1
ATOM 1636 N N . SER A 1 213 ? 8.044 -35.435 17.539 1.00 75.75 213 SER A N 1
ATOM 1637 C CA . SER A 1 213 ? 7.735 -36.864 17.444 1.00 75.75 213 SER A CA 1
ATOM 1638 C C . SER A 1 213 ? 8.970 -37.742 17.687 1.00 75.75 213 SER A C 1
ATOM 1640 O O . SER A 1 213 ? 8.862 -38.768 18.364 1.00 75.75 213 SER A O 1
ATOM 1642 N N . ASP A 1 214 ? 10.148 -37.329 17.202 1.00 67.31 214 ASP A N 1
ATOM 1643 C CA . ASP A 1 214 ? 11.429 -38.016 17.447 1.00 67.31 214 ASP A CA 1
ATOM 1644 C C . ASP A 1 214 ? 11.948 -37.808 18.888 1.00 67.31 214 ASP A C 1
ATOM 1646 O O . ASP A 1 214 ? 12.610 -38.678 19.458 1.00 67.31 214 ASP A O 1
ATOM 1650 N N . LEU A 1 215 ? 11.583 -36.690 19.534 1.00 64.31 215 LEU A N 1
ATOM 1651 C CA . LEU A 1 215 ? 11.912 -36.408 20.939 1.00 64.31 215 LEU A CA 1
ATOM 1652 C C . LEU A 1 215 ? 10.931 -37.044 21.947 1.00 64.31 215 LEU A C 1
ATOM 1654 O O . LEU A 1 215 ? 11.194 -37.035 23.153 1.00 64.31 215 LEU A O 1
ATOM 1658 N N . GLY A 1 216 ? 9.840 -37.647 21.466 1.00 61.06 216 GLY A N 1
ATOM 1659 C CA . GLY A 1 216 ? 8.906 -38.436 22.270 1.00 61.06 216 GLY A CA 1
ATOM 1660 C C . GLY A 1 216 ? 8.051 -37.626 23.251 1.00 61.06 216 GLY A C 1
ATOM 1661 O O . GLY A 1 216 ? 7.669 -38.170 24.294 1.00 61.06 216 GLY A O 1
ATOM 1662 N N . ILE A 1 217 ? 7.762 -36.358 22.936 1.00 54.78 217 ILE A N 1
ATOM 1663 C CA . ILE A 1 217 ? 6.804 -35.500 23.659 1.00 54.78 217 ILE A CA 1
ATOM 1664 C C . ILE A 1 217 ? 5.714 -34.971 22.737 1.00 54.78 217 ILE A C 1
ATOM 1666 O O . ILE A 1 217 ? 6.037 -34.606 21.590 1.00 54.78 217 ILE A O 1
#